Protein AF-A0A9W9C055-F1 (afdb_monomer_lite)

Sequence (234 aa):
MPERLGVRKRPSVGEKEVSPPPAKRRQQSHTTSAQQLTRRLLTPASGKKFGRDASDWKWWHSSVPGKLKQLYEEDNQGGISLKSDPKTVKSDQKRLADFKGKVSTVVSQLDLPVTVYAATGRDEYRKPRVGMWRELLEDHDLDIMETVDLGNSFFVGDAGGREAVAGITVKDHSCVDRDFAANVGLPFHTPEEYFLEQPVQPFVRGFDPTTYVNKVAESSTSASTLSDQQPHGT

pLDDT: mean 73.24, std 19.96, range [28.23, 94.69]

Organism: NCBI:txid749621

InterPro domains:
  IPR006549 HAD-superfamily hydrolase,subf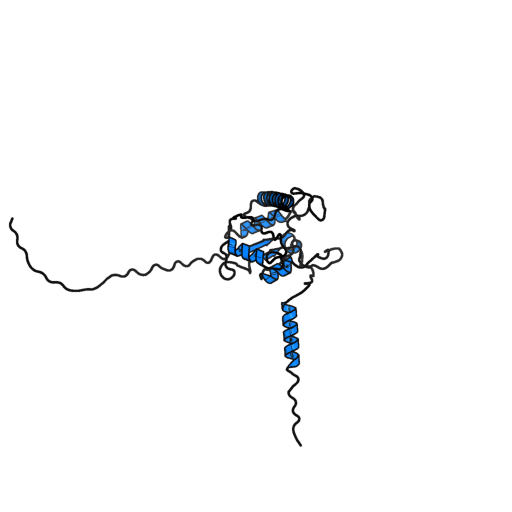amily IIIA [TIGR01662] (53-179)
  IPR006551 Polynucleotide 3'-phosphatase [TIGR01664] (34-195)
  IPR013954 Polynucleotide kinase 3 phosphatase [PF08645] (40-195)
  IPR023214 HAD superfamily [G3DSA:3.40.50.1000] (25-204)
  IPR036412 HAD-like superfamily [SSF56784] (41-203)

Foldseek 3Di:
DDDDDDDDDDDDDDDPPDDDDPDPPPPPLAAAAAEAEDDLQKDFCVPDPDHPFLPRIDGNDPLSLVVVLVVCVVRPPDQADDDDDDDDDDDCVRVVVSVVSNVVVVCVVSVGRDDDDDDPDPDQSDFLHCPVVVVVCVSRVHDPVGHYDLVNYAYEDAQCQADDDPPPDDGHPHNRRVSNCVVSVHHYDYCCCPRVVDDDGDGDHPDDPVVVVVVVVVVVVVVPPPPDDDDDDD

Secondary structure (DSSP, 8-state):
------------------PPPPP-------PBP-EEE-GGGEE-TT-SSS-SSTT--EESSTHHHHHHHHHHHHTTT------------TT-HHHHHHHHHHHHHHHHHHTS--------SSSTTSTTSSHHHHHHHHHTT--TTTTB-TTT-EEE-S-S-BPPBTTTBPPPS--HHHHHHHHHT--EE-HHHHHS-PPPPPB--S--HHHHHHHHHHHHHHHSSS---PPP--

Structure (mmCIF, N/CA/C/O backbone):
data_AF-A0A9W9C055-F1
#
_entry.id   AF-A0A9W9C055-F1
#
loop_
_atom_site.group_PDB
_atom_site.id
_atom_site.type_symbol
_atom_site.label_atom_id
_atom_site.label_alt_id
_atom_site.label_comp_id
_atom_site.label_asym_id
_atom_site.label_entity_id
_atom_site.label_seq_id
_atom_site.pdbx_PDB_ins_code
_atom_site.Cartn_x
_atom_site.Cartn_y
_atom_site.Cartn_z
_atom_site.occupancy
_atom_site.B_iso_or_equiv
_atom_site.auth_seq_id
_atom_site.auth_comp_id
_atom_site.auth_asym_id
_atom_site.auth_atom_id
_atom_site.pdbx_PDB_model_num
ATOM 1 N N . MET A 1 1 ? -19.190 -40.437 84.473 1.00 43.06 1 MET A N 1
ATOM 2 C CA . MET A 1 1 ? -17.913 -41.160 84.678 1.00 43.06 1 MET A CA 1
ATOM 3 C C . MET A 1 1 ? -18.254 -42.576 85.136 1.00 43.06 1 MET A C 1
ATOM 5 O O . MET A 1 1 ? -19.178 -42.664 85.937 1.00 43.06 1 MET A O 1
ATOM 9 N N . PRO A 1 2 ? -17.604 -43.647 84.635 1.00 46.41 2 PRO A N 1
ATOM 10 C CA . PRO A 1 2 ? -16.167 -43.683 84.361 1.00 46.41 2 PRO A CA 1
ATOM 11 C C . PRO A 1 2 ? -15.737 -44.198 82.970 1.00 46.41 2 PRO A C 1
ATOM 13 O O . PRO A 1 2 ? -16.514 -44.741 82.193 1.00 46.41 2 PRO A O 1
ATOM 16 N N . GLU A 1 3 ? -14.454 -43.950 82.710 1.00 37.28 3 GLU A N 1
ATOM 17 C CA . GLU A 1 3 ? -13.615 -44.309 81.565 1.00 37.28 3 GLU A CA 1
ATOM 18 C C . GLU A 1 3 ? -13.364 -45.821 81.400 1.00 37.28 3 GLU A C 1
ATOM 20 O O . GLU A 1 3 ? -13.408 -46.565 82.382 1.00 37.28 3 GLU A O 1
ATOM 25 N N . ARG A 1 4 ? -12.896 -46.234 80.205 1.00 34.41 4 ARG A N 1
ATOM 26 C CA . ARG A 1 4 ? -11.558 -46.854 80.056 1.00 34.41 4 ARG A CA 1
ATOM 27 C C . ARG A 1 4 ? -11.065 -46.935 78.603 1.00 34.41 4 ARG A C 1
ATOM 29 O O . ARG A 1 4 ? -11.804 -47.256 77.681 1.00 34.41 4 ARG A O 1
ATOM 36 N N . LEU A 1 5 ? -9.773 -46.637 78.471 1.00 33.84 5 LEU A N 1
ATOM 37 C CA . LEU A 1 5 ? -8.905 -46.611 77.290 1.00 33.84 5 LEU A CA 1
ATOM 38 C C . LEU A 1 5 ? -8.292 -47.985 76.940 1.00 33.84 5 LEU A C 1
ATOM 40 O O . LEU A 1 5 ? -8.067 -48.806 77.826 1.00 33.84 5 LEU A O 1
ATOM 44 N N . GLY A 1 6 ? -7.861 -48.122 75.675 1.00 33.12 6 GLY A N 1
ATOM 45 C CA . GLY A 1 6 ? -6.830 -49.060 75.180 1.00 33.12 6 GLY A CA 1
ATOM 46 C C . GLY A 1 6 ? -7.362 -50.027 74.110 1.00 33.12 6 GLY A C 1
ATOM 47 O O . GLY A 1 6 ? -8.427 -50.586 74.295 1.00 33.12 6 GLY A O 1
ATOM 48 N N . VAL A 1 7 ? -6.724 -50.312 72.966 1.00 33.44 7 VAL A N 1
ATOM 49 C CA . VAL A 1 7 ? -5.298 -50.328 72.597 1.00 33.44 7 VAL A CA 1
ATOM 50 C C . VAL A 1 7 ? -5.145 -50.186 71.062 1.00 33.44 7 VAL A C 1
ATOM 52 O O . VAL A 1 7 ? -6.025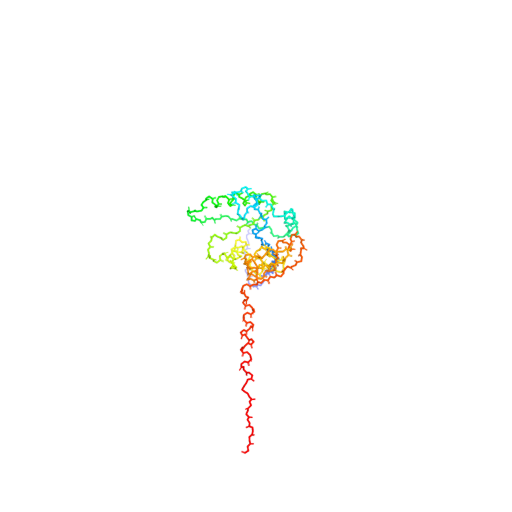 -50.542 70.286 1.00 33.44 7 VAL A O 1
ATOM 55 N N . ARG A 1 8 ? -3.989 -49.651 70.649 1.00 41.41 8 ARG A N 1
ATOM 56 C CA . ARG A 1 8 ? -3.507 -49.360 69.284 1.00 41.41 8 ARG A CA 1
ATOM 57 C C . ARG A 1 8 ? -3.331 -50.594 68.377 1.00 41.41 8 ARG A C 1
ATOM 59 O O . ARG A 1 8 ? -2.845 -51.617 68.846 1.00 41.41 8 ARG A O 1
ATOM 66 N N . LYS A 1 9 ? -3.483 -50.399 67.055 1.00 33.22 9 LYS A N 1
ATOM 67 C CA . LYS A 1 9 ? -2.606 -50.953 65.991 1.00 33.22 9 LYS A CA 1
ATOM 68 C C . LYS A 1 9 ? -2.771 -50.157 64.672 1.00 33.22 9 LYS A C 1
ATOM 70 O O . LYS A 1 9 ? -3.867 -50.077 64.139 1.00 33.22 9 LYS A O 1
ATOM 75 N N . ARG A 1 10 ? -1.680 -49.560 64.165 1.00 36.38 10 ARG A N 1
ATOM 76 C CA . ARG A 1 10 ? -1.435 -49.273 62.723 1.00 36.38 10 ARG A CA 1
ATOM 77 C C . ARG A 1 10 ? -0.721 -50.513 62.148 1.00 36.38 10 ARG A C 1
ATOM 79 O O . ARG A 1 10 ? -0.016 -51.140 62.946 1.00 36.38 10 ARG A O 1
ATOM 86 N N . PRO A 1 11 ? -0.867 -50.916 60.867 1.00 41.72 11 PRO A N 1
ATOM 87 C CA . PRO A 1 11 ? -0.558 -50.158 59.629 1.00 41.72 11 PRO A CA 1
ATOM 88 C C . PRO A 1 11 ? -1.679 -50.344 58.558 1.00 41.72 11 PRO A C 1
ATOM 90 O O . PRO A 1 11 ? -2.698 -50.921 58.894 1.00 41.72 11 PRO A O 1
ATOM 93 N N . SER A 1 12 ? -1.681 -49.865 57.308 1.00 33.94 12 SER A N 1
ATOM 94 C CA . SER A 1 12 ? -0.639 -49.575 56.317 1.00 33.94 12 SER A CA 1
ATOM 95 C C . SER A 1 12 ? -1.113 -48.552 55.266 1.00 33.94 12 SER A C 1
ATOM 97 O O . SER A 1 12 ? -2.281 -48.193 55.190 1.00 33.94 12 SER A O 1
ATOM 99 N N . VAL A 1 13 ? -0.145 -48.096 54.475 1.00 45.16 13 VAL A N 1
ATOM 100 C CA . VAL A 1 13 ? -0.204 -47.172 53.333 1.00 45.16 13 VAL A CA 1
ATOM 101 C C . VAL A 1 13 ? -0.973 -47.750 52.129 1.00 45.16 13 VAL A C 1
ATOM 103 O O . VAL A 1 13 ? -0.890 -48.951 51.889 1.00 45.16 13 VAL A O 1
ATOM 106 N N . GLY A 1 14 ? -1.614 -46.865 51.350 1.00 37.28 14 GLY A N 1
ATOM 107 C CA . GLY A 1 14 ? -2.243 -47.096 50.034 1.00 37.28 14 GLY A CA 1
ATOM 108 C C . GLY A 1 14 ? -3.715 -46.668 50.084 1.00 37.28 14 GLY A C 1
ATOM 109 O O . GLY A 1 14 ? -4.427 -47.134 50.955 1.00 37.28 14 GLY A O 1
ATOM 110 N N . GLU A 1 15 ? -4.258 -45.737 49.302 1.00 35.19 15 GLU A N 1
ATOM 111 C CA . GLU A 1 15 ? -3.930 -45.222 47.974 1.00 35.19 15 GLU A CA 1
ATOM 112 C C . GLU A 1 15 ? -4.298 -43.723 47.936 1.00 35.19 15 GLU A C 1
ATOM 114 O O . GLU A 1 15 ? -5.350 -43.319 48.429 1.00 35.19 15 GLU A O 1
ATOM 119 N N . LYS A 1 16 ? -3.429 -42.865 47.384 1.00 36.69 16 LYS A N 1
ATOM 120 C CA . LYS A 1 16 ? -3.847 -41.520 46.969 1.00 36.69 16 LYS A CA 1
ATOM 121 C C . LYS A 1 16 ? -4.450 -41.664 45.581 1.00 36.69 16 LYS A C 1
ATOM 123 O O . LYS A 1 16 ? -3.719 -41.922 44.630 1.00 36.69 16 LYS A O 1
ATOM 128 N N . GLU A 1 17 ? -5.759 -41.486 45.491 1.00 37.62 17 GLU A N 1
ATOM 129 C CA . GLU A 1 17 ? -6.458 -41.230 44.237 1.00 37.62 17 GLU A CA 1
ATOM 130 C C . GLU A 1 17 ? -5.824 -39.984 43.591 1.00 37.62 17 GLU A C 1
ATOM 132 O O . GLU A 1 17 ? -5.912 -38.872 44.117 1.00 37.62 17 GLU A O 1
ATOM 137 N N . VAL A 1 18 ? -5.075 -40.179 42.504 1.00 41.00 18 VAL A N 1
ATOM 138 C CA . VAL A 1 18 ? -4.522 -39.084 41.703 1.00 41.00 18 VAL A CA 1
ATOM 139 C C . VAL A 1 18 ? -5.554 -38.770 40.634 1.00 41.00 18 VAL A C 1
ATOM 141 O O . VAL A 1 18 ? -5.734 -39.543 39.694 1.00 41.00 18 VAL A O 1
ATOM 144 N N . SER A 1 19 ? -6.243 -37.641 40.791 1.00 43.12 19 SER A N 1
ATOM 145 C CA . SER A 1 19 ? -7.127 -37.093 39.764 1.00 43.12 19 SER A CA 1
ATOM 146 C C . SER A 1 19 ? -6.384 -36.992 38.425 1.00 43.12 19 SER A C 1
ATOM 148 O O . SER A 1 19 ? -5.223 -36.564 38.412 1.00 43.12 19 SER A O 1
ATOM 150 N N . PRO A 1 20 ? -7.013 -37.352 37.291 1.00 47.59 20 PRO A N 1
ATOM 151 C CA . PRO A 1 20 ? -6.371 -37.228 35.993 1.00 47.59 20 PRO A CA 1
ATOM 152 C C . PRO A 1 20 ? -6.005 -35.758 35.721 1.00 47.59 20 PRO A C 1
ATOM 154 O O . PRO A 1 20 ? -6.755 -34.855 36.109 1.00 47.59 20 PRO A O 1
ATOM 157 N N . PRO A 1 21 ? -4.856 -35.496 35.072 1.00 42.50 21 PRO A N 1
ATOM 158 C CA . PRO A 1 21 ? -4.444 -34.140 34.746 1.00 42.50 21 PRO A CA 1
ATOM 159 C C . PRO A 1 21 ? -5.502 -33.476 33.851 1.00 42.50 21 PRO A C 1
ATOM 161 O O . PRO A 1 21 ? -6.099 -34.154 33.007 1.00 42.50 21 PRO A O 1
ATOM 164 N N . PRO A 1 22 ? -5.749 -32.164 34.015 1.00 40.28 22 PRO A N 1
ATOM 165 C CA . PRO A 1 22 ? -6.746 -31.460 33.225 1.00 40.28 22 PRO A CA 1
ATOM 166 C C . PRO A 1 22 ? -6.427 -31.630 31.741 1.00 40.28 22 PRO A C 1
ATOM 168 O O . PRO A 1 22 ? -5.287 -31.429 31.312 1.00 40.28 22 PRO A O 1
ATOM 171 N N . ALA A 1 23 ? -7.438 -32.027 30.965 1.00 43.16 23 ALA A N 1
ATOM 172 C CA . ALA A 1 23 ? -7.328 -32.147 29.521 1.00 43.16 23 ALA A CA 1
ATOM 173 C C . ALA A 1 23 ? -6.730 -30.850 28.965 1.00 43.16 23 ALA A C 1
ATOM 175 O O . ALA A 1 23 ? -7.242 -29.761 29.236 1.00 43.16 23 ALA A O 1
ATOM 176 N N . LYS A 1 24 ? -5.624 -30.964 28.214 1.00 39.59 24 LYS A N 1
ATOM 177 C CA . LYS A 1 24 ? -5.029 -29.834 27.499 1.00 39.59 24 LYS A CA 1
ATOM 178 C C . LYS A 1 24 ? -6.129 -29.217 26.644 1.00 39.59 24 LYS A C 1
ATOM 180 O O . LYS A 1 24 ? -6.559 -29.813 25.657 1.00 39.59 24 LYS A O 1
ATOM 185 N N . ARG A 1 25 ? -6.611 -28.044 27.057 1.00 38.25 25 ARG A N 1
ATOM 186 C CA . ARG A 1 25 ? -7.515 -27.210 26.271 1.00 38.25 25 ARG A CA 1
ATOM 187 C C . ARG A 1 25 ? -6.832 -27.013 24.924 1.00 38.25 25 ARG A C 1
ATOM 189 O O . ARG A 1 25 ? -5.779 -26.384 24.867 1.00 38.25 25 ARG A O 1
ATOM 196 N N . ARG A 1 26 ? -7.390 -27.619 23.871 1.00 37.62 26 ARG A N 1
ATOM 197 C CA . ARG A 1 26 ? -6.958 -27.405 22.490 1.00 37.62 26 ARG A CA 1
ATOM 198 C C . ARG A 1 26 ? -7.059 -25.903 22.265 1.00 37.62 26 ARG A C 1
ATOM 200 O O . ARG A 1 26 ? -8.171 -25.378 22.232 1.00 37.62 26 ARG A O 1
ATOM 207 N N . GLN A 1 27 ? -5.923 -25.208 22.238 1.00 38.81 27 GLN A N 1
ATOM 208 C CA . GLN A 1 27 ? -5.914 -23.822 21.805 1.00 38.81 27 GLN A CA 1
ATOM 209 C C . GLN A 1 27 ? -6.446 -23.851 20.375 1.00 38.81 27 GLN A C 1
ATOM 211 O O . GLN A 1 27 ? -5.919 -24.569 19.526 1.00 38.81 27 GLN A O 1
ATOM 216 N N . GLN A 1 28 ? -7.585 -23.201 20.149 1.00 39.38 28 GLN A N 1
ATOM 217 C CA . GLN A 1 28 ? -7.987 -22.876 18.794 1.00 39.38 28 GLN A CA 1
ATOM 218 C C . GLN A 1 28 ? -6.906 -21.921 18.296 1.00 39.38 28 GLN A C 1
ATOM 220 O O . GLN A 1 28 ? -6.765 -20.825 18.830 1.00 39.38 28 GLN A O 1
ATOM 225 N N . SER A 1 29 ? -6.078 -22.386 17.364 1.00 46.66 29 SER A N 1
ATOM 226 C CA . SER A 1 29 ? -5.200 -21.520 16.592 1.00 46.66 29 SER A CA 1
ATOM 227 C C . SER A 1 29 ? -6.118 -20.617 15.776 1.00 46.66 29 SER A C 1
ATOM 229 O O . SER A 1 29 ? -6.736 -21.066 14.810 1.00 46.66 29 SER A O 1
ATOM 231 N N . HIS A 1 30 ? -6.314 -19.388 16.241 1.00 52.03 30 HIS A N 1
ATOM 232 C CA . HIS A 1 30 ? -6.971 -18.367 15.445 1.00 52.03 30 HIS A CA 1
ATOM 233 C C . HIS A 1 30 ? -5.930 -17.876 14.449 1.00 52.03 30 HIS A C 1
ATOM 235 O O . HIS A 1 30 ? -4.949 -17.245 14.836 1.00 52.03 30 HIS A O 1
ATOM 241 N N . THR A 1 31 ? -6.099 -18.258 13.188 1.00 54.09 31 THR A N 1
ATOM 242 C CA . THR A 1 31 ? -5.293 -17.722 12.100 1.00 54.09 31 THR A CA 1
ATOM 243 C C . THR A 1 31 ? -6.007 -16.482 11.566 1.00 54.09 31 THR A C 1
ATOM 245 O O . THR A 1 31 ? -7.185 -16.545 11.221 1.00 54.09 31 THR A O 1
ATOM 248 N N . THR A 1 32 ? -5.310 -15.354 11.549 1.00 58.22 32 THR A N 1
ATOM 249 C CA . THR A 1 32 ? -5.804 -14.033 11.161 1.00 58.22 32 THR A CA 1
ATOM 250 C C . THR A 1 32 ? -5.344 -13.715 9.741 1.00 58.22 32 THR A C 1
ATOM 252 O O . THR A 1 32 ? -4.177 -13.931 9.398 1.00 58.22 32 THR A O 1
ATOM 255 N N . SER A 1 33 ? -6.247 -13.193 8.908 1.00 59.66 33 SER A N 1
ATOM 256 C CA . SER A 1 33 ? -5.878 -12.638 7.606 1.00 59.66 33 SER A CA 1
ATOM 257 C C . SER A 1 33 ? -5.354 -11.210 7.792 1.00 59.66 33 SER A C 1
ATOM 259 O O . SER A 1 33 ? -5.870 -10.434 8.592 1.00 59.66 33 SER A O 1
ATOM 261 N N . ALA A 1 34 ? -4.278 -10.857 7.097 1.00 60.47 34 ALA A N 1
ATOM 262 C CA . ALA A 1 34 ? -3.704 -9.522 7.140 1.00 60.47 34 ALA A CA 1
ATOM 263 C C . ALA A 1 34 ? -3.920 -8.829 5.796 1.00 60.47 34 ALA A C 1
ATOM 265 O O . ALA A 1 34 ? -3.460 -9.277 4.743 1.00 60.47 34 ALA A O 1
ATOM 266 N N . GLN A 1 35 ? -4.599 -7.690 5.839 1.00 66.06 35 GLN A N 1
ATOM 267 C CA . GLN A 1 35 ? -4.959 -6.927 4.651 1.00 66.06 35 GLN A CA 1
ATOM 268 C C . GLN A 1 35 ? -4.195 -5.610 4.675 1.00 66.06 35 GLN A C 1
ATOM 270 O O . GLN A 1 35 ? -4.405 -4.754 5.534 1.00 66.06 35 GLN A O 1
ATOM 275 N N . GLN A 1 36 ? -3.263 -5.453 3.741 1.00 62.25 36 GLN A N 1
ATOM 276 C CA . GLN A 1 36 ? -2.362 -4.306 3.709 1.00 62.25 36 GLN A CA 1
ATOM 277 C C . GLN A 1 36 ? -2.618 -3.472 2.453 1.00 62.25 36 GLN A C 1
ATOM 279 O O . GLN A 1 36 ? -2.576 -3.961 1.323 1.00 62.25 36 GLN A O 1
ATOM 284 N N . LEU A 1 37 ? -2.878 -2.180 2.652 1.00 62.28 37 LEU A N 1
ATOM 285 C CA . LEU A 1 37 ? -3.300 -1.263 1.595 1.00 62.28 37 LEU A CA 1
ATOM 286 C C . LEU A 1 37 ? -2.391 -0.036 1.550 1.00 62.28 37 LEU A C 1
ATOM 288 O O . LEU A 1 37 ? -1.990 0.499 2.584 1.00 62.28 37 LEU A O 1
ATOM 292 N N . THR A 1 38 ? -2.070 0.445 0.346 1.00 60.81 38 THR A N 1
ATOM 293 C CA . THR A 1 38 ? -1.176 1.602 0.175 1.00 60.81 38 THR A CA 1
ATOM 294 C C . THR A 1 38 ? -1.885 2.880 -0.272 1.00 60.81 38 THR A C 1
ATOM 296 O O . THR A 1 38 ? -3.101 2.969 -0.414 1.00 60.81 38 THR A O 1
ATOM 299 N N . ARG A 1 39 ? -1.083 3.931 -0.478 1.00 55.59 39 ARG A N 1
ATOM 300 C CA . ARG A 1 39 ? -1.471 5.332 -0.699 1.00 55.59 39 ARG A CA 1
ATOM 301 C C . ARG A 1 39 ? -2.572 5.581 -1.739 1.00 55.59 39 ARG A C 1
ATOM 303 O O . ARG A 1 39 ? -3.206 6.630 -1.670 1.00 55.59 39 ARG A O 1
ATOM 310 N N . ARG A 1 40 ? -2.791 4.683 -2.705 1.00 64.75 40 ARG A N 1
ATOM 311 C CA . ARG A 1 40 ? -3.748 4.900 -3.804 1.00 64.75 40 ARG A CA 1
ATOM 312 C C . ARG A 1 40 ? -5.204 4.622 -3.429 1.00 64.75 40 ARG A C 1
ATOM 314 O O . ARG A 1 40 ? -6.071 4.724 -4.283 1.00 64.75 40 ARG A O 1
ATOM 321 N N . LEU A 1 41 ? -5.509 4.405 -2.151 1.00 75.50 41 LEU A N 1
ATOM 322 C CA . LEU A 1 41 ? -6.882 4.574 -1.663 1.00 75.50 41 LEU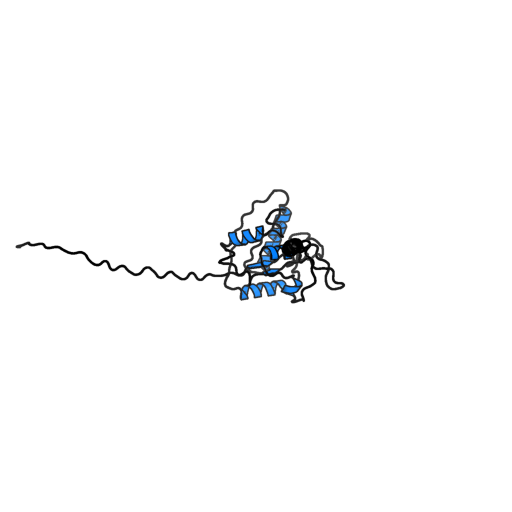 A CA 1
ATOM 323 C C . LEU A 1 41 ? -7.374 6.023 -1.834 1.00 75.50 41 LEU A C 1
ATOM 325 O O . LEU A 1 41 ? -8.570 6.262 -2.006 1.00 75.50 41 LEU A O 1
ATOM 329 N N . LEU A 1 42 ? -6.452 6.994 -1.819 1.00 80.44 42 LEU A N 1
ATOM 330 C CA . LEU A 1 42 ? -6.757 8.421 -1.839 1.00 80.44 42 LEU A CA 1
ATOM 331 C C . LEU A 1 42 ? -6.044 9.119 -3.000 1.00 80.44 42 LEU A C 1
ATOM 333 O O . LEU A 1 42 ? -4.888 8.834 -3.313 1.00 80.44 42 LEU A O 1
ATOM 337 N N . THR A 1 43 ? -6.696 10.117 -3.587 1.00 83.38 43 THR A N 1
ATOM 338 C CA . THR A 1 43 ? -6.072 11.058 -4.533 1.00 83.38 43 THR A CA 1
ATOM 339 C C . THR A 1 43 ? -6.321 12.499 -4.102 1.00 83.38 43 THR A C 1
ATOM 341 O O . THR A 1 43 ? -7.316 12.759 -3.425 1.00 83.38 43 THR A O 1
ATOM 344 N N . PRO A 1 44 ? -5.440 13.457 -4.448 1.00 84.56 44 PRO A N 1
ATOM 345 C CA . PRO A 1 44 ? -5.700 14.867 -4.178 1.00 84.56 44 PRO A CA 1
ATOM 346 C C . PRO A 1 44 ? -6.996 15.325 -4.851 1.00 84.56 44 PRO A C 1
ATOM 348 O O . PRO A 1 44 ? -7.174 15.143 -6.059 1.00 84.56 44 PRO A O 1
ATOM 351 N N . ALA A 1 45 ? -7.897 15.937 -4.083 1.00 85.62 45 ALA A N 1
ATOM 352 C CA . ALA A 1 45 ? -9.146 16.485 -4.611 1.00 85.62 45 ALA A CA 1
ATOM 353 C C . ALA A 1 45 ? -8.873 17.596 -5.639 1.00 85.62 45 ALA A C 1
ATOM 355 O O . ALA A 1 45 ? -9.601 17.738 -6.619 1.00 85.62 45 ALA A O 1
ATOM 356 N N . SER A 1 46 ? -7.764 18.316 -5.464 1.00 85.69 46 SER A N 1
ATOM 357 C CA . SER A 1 46 ? -7.304 19.392 -6.337 1.00 85.69 46 SER A CA 1
ATOM 358 C C . SER A 1 46 ? -6.732 18.936 -7.684 1.00 85.69 46 SER A C 1
ATOM 360 O O . SER A 1 46 ? -6.349 19.788 -8.486 1.00 85.69 46 SER A O 1
ATOM 362 N N . GLY A 1 47 ? -6.610 17.624 -7.927 1.00 83.06 47 GLY A N 1
ATOM 363 C CA . GLY A 1 47 ? -6.055 17.058 -9.164 1.00 83.06 47 GLY A CA 1
ATOM 364 C C . GLY A 1 47 ? -4.537 17.223 -9.324 1.00 83.06 47 GLY A C 1
ATOM 365 O O . GLY A 1 47 ? -3.973 16.829 -10.343 1.00 83.06 47 GLY A O 1
ATOM 366 N N . LYS A 1 48 ? -3.848 17.797 -8.331 1.00 82.75 48 LYS A N 1
ATOM 367 C CA . LYS A 1 48 ? -2.384 17.911 -8.326 1.00 82.75 48 LYS A CA 1
ATOM 368 C C . LYS A 1 48 ? -1.720 16.564 -8.030 1.00 82.75 48 LYS A C 1
ATOM 370 O O . LYS A 1 48 ? -2.312 15.685 -7.417 1.00 82.75 48 LYS A O 1
ATOM 375 N N . LYS A 1 49 ? -0.435 16.439 -8.387 1.00 76.94 49 LYS A N 1
ATOM 376 C CA . LYS A 1 49 ? 0.389 15.258 -8.058 1.00 76.94 49 LYS A CA 1
ATOM 377 C C . LYS A 1 49 ? 0.554 15.046 -6.546 1.00 76.94 49 LYS A C 1
ATOM 379 O O . LYS A 1 49 ? 0.653 13.912 -6.093 1.00 76.94 49 LYS A O 1
ATOM 384 N N . PHE A 1 50 ? 0.590 16.134 -5.780 1.00 76.62 50 PHE A N 1
ATOM 385 C CA . PHE A 1 50 ? 0.704 16.119 -4.324 1.00 76.62 50 PHE A CA 1
ATOM 386 C C . PHE A 1 50 ? -0.408 16.974 -3.715 1.00 76.62 50 PHE A C 1
ATOM 388 O O . PHE A 1 50 ? -0.726 18.037 -4.257 1.00 76.62 50 PHE A O 1
ATOM 395 N N . GLY A 1 51 ? -0.985 16.500 -2.607 1.00 77.12 51 GLY A N 1
ATOM 396 C CA . GLY A 1 51 ? -2.006 17.234 -1.860 1.00 77.12 51 GLY A CA 1
ATOM 397 C C . GLY A 1 51 ? -1.439 18.514 -1.251 1.00 77.12 51 GLY A C 1
ATOM 398 O O . GLY A 1 51 ? -0.274 18.555 -0.850 1.00 77.12 51 GLY A O 1
ATOM 399 N N . ARG A 1 52 ? -2.253 19.568 -1.218 1.00 76.44 52 ARG A N 1
ATOM 400 C CA . ARG A 1 52 ? -1.856 20.887 -0.700 1.00 76.44 52 ARG A CA 1
ATOM 401 C C . ARG A 1 52 ? -1.877 20.954 0.825 1.00 76.44 52 ARG A C 1
ATOM 403 O O . ARG A 1 52 ? -1.018 21.605 1.412 1.00 76.44 52 ARG A O 1
ATOM 410 N N . ASP A 1 53 ? -2.849 20.288 1.435 1.00 80.19 53 ASP A N 1
ATOM 411 C CA . ASP A 1 53 ? -3.127 20.318 2.869 1.00 80.19 53 ASP A CA 1
ATOM 412 C C . ASP A 1 53 ? -3.883 19.046 3.306 1.00 80.19 53 ASP A C 1
ATOM 414 O O . ASP A 1 53 ? -4.110 18.131 2.509 1.00 80.19 53 ASP A O 1
ATOM 418 N N . ALA A 1 54 ? -4.253 18.981 4.588 1.00 81.69 54 ALA A N 1
ATOM 419 C CA . ALA A 1 54 ? -4.933 17.838 5.195 1.00 81.69 54 ALA A CA 1
ATOM 420 C C . ALA A 1 54 ? -6.320 17.534 4.599 1.00 81.69 54 ALA A C 1
ATOM 422 O O . ALA A 1 54 ? -6.785 16.401 4.700 1.00 81.69 54 ALA A O 1
ATOM 423 N N . SER A 1 55 ? -6.976 18.525 3.987 1.00 85.06 55 SER A N 1
ATOM 424 C CA . SER A 1 55 ? -8.314 18.409 3.395 1.00 85.06 55 SER A CA 1
ATOM 425 C C . SER A 1 55 ? -8.288 18.108 1.896 1.00 85.06 55 SER A C 1
ATOM 427 O O . SER A 1 55 ? -9.293 17.678 1.337 1.00 85.06 55 SER A O 1
ATOM 429 N N . ASP A 1 56 ? -7.135 18.276 1.240 1.00 85.75 56 ASP A N 1
ATOM 430 C CA . ASP A 1 56 ? -6.963 18.021 -0.191 1.00 85.75 56 ASP A CA 1
ATOM 431 C C . ASP A 1 56 ? -6.857 16.518 -0.494 1.00 85.75 56 ASP A C 1
ATOM 433 O O . ASP A 1 56 ? -5.800 15.977 -0.848 1.00 85.75 56 ASP A O 1
ATOM 437 N N . TRP A 1 57 ? -7.973 15.815 -0.328 1.00 88.56 57 TRP A N 1
ATOM 438 C CA . TRP A 1 57 ? -8.100 14.409 -0.660 1.00 88.56 57 TRP A CA 1
ATOM 439 C C . TRP A 1 57 ? -9.536 14.029 -1.013 1.00 88.56 57 TRP A C 1
ATOM 441 O O . TRP A 1 57 ? -10.504 14.641 -0.575 1.00 88.56 57 TRP A O 1
ATOM 451 N N . LYS A 1 58 ? -9.652 12.980 -1.816 1.00 89.75 58 LYS A N 1
ATOM 452 C CA . LYS A 1 58 ? -10.879 12.239 -2.085 1.00 89.75 58 LYS A CA 1
ATOM 453 C C . LYS A 1 58 ? -10.536 10.764 -2.246 1.00 89.75 58 LYS A C 1
ATOM 455 O O . LYS A 1 58 ? -9.376 10.428 -2.517 1.00 89.75 58 LYS A O 1
ATOM 460 N N . TRP A 1 59 ? -11.533 9.896 -2.116 1.00 90.44 59 TRP A N 1
ATOM 461 C CA . TRP A 1 59 ? -11.392 8.499 -2.516 1.00 90.44 59 TRP A CA 1
ATOM 462 C C . TRP A 1 59 ? -10.929 8.422 -3.968 1.00 90.44 59 TRP A C 1
ATOM 464 O O . TRP A 1 59 ? -11.422 9.159 -4.825 1.00 90.44 59 TRP A O 1
ATOM 474 N N . TRP A 1 60 ? -9.952 7.559 -4.235 1.00 90.56 60 TRP A N 1
ATOM 475 C CA . TRP A 1 60 ? -9.472 7.328 -5.596 1.00 90.56 60 TRP A CA 1
ATOM 476 C C . TRP A 1 60 ? -10.590 6.808 -6.506 1.00 90.56 60 TRP A C 1
ATOM 478 O O . TRP A 1 60 ? -10.711 7.261 -7.642 1.00 90.56 60 TRP A O 1
ATOM 488 N N . HIS A 1 61 ? -11.446 5.936 -5.974 1.00 92.19 61 HIS A N 1
ATOM 489 C CA . HIS A 1 61 ? -12.636 5.443 -6.650 1.00 92.19 61 HIS A CA 1
ATOM 490 C C . HIS A 1 61 ? -13.793 5.276 -5.655 1.00 92.19 61 HIS A C 1
ATOM 492 O O . HIS A 1 61 ? -13.565 5.021 -4.472 1.00 92.19 61 HIS A O 1
ATOM 498 N N . SER A 1 62 ? -15.038 5.407 -6.122 1.00 92.38 62 SER A N 1
ATOM 499 C CA . SER A 1 62 ? -16.241 5.299 -5.280 1.00 92.38 62 SER A CA 1
ATOM 500 C C . SER A 1 62 ? -16.450 3.902 -4.689 1.00 92.38 62 SER A C 1
ATOM 502 O O . SER A 1 62 ? -17.088 3.781 -3.648 1.00 92.38 62 SER A O 1
ATOM 504 N N . SER A 1 63 ? -15.893 2.861 -5.315 1.00 91.50 63 SER A N 1
ATOM 505 C CA . SER A 1 63 ? -15.974 1.481 -4.813 1.00 91.50 63 SER A CA 1
ATOM 506 C C . SER A 1 63 ? -15.103 1.224 -3.583 1.00 91.50 63 SER A C 1
ATOM 508 O O . SER A 1 63 ? -15.378 0.277 -2.850 1.00 91.50 63 SER A O 1
ATOM 510 N N . VAL A 1 64 ? -14.088 2.059 -3.322 1.00 90.31 64 VAL A N 1
ATOM 511 C CA . VAL A 1 64 ? -13.095 1.802 -2.267 1.00 90.31 64 VAL A CA 1
ATOM 512 C C . VAL A 1 64 ? -13.748 1.650 -0.886 1.00 90.31 64 VAL A C 1
ATOM 514 O O . VAL A 1 64 ? -13.563 0.596 -0.284 1.00 90.31 64 VAL A O 1
ATOM 517 N N . PRO A 1 65 ? -14.555 2.604 -0.374 1.00 89.69 65 PRO A N 1
ATOM 518 C CA . PRO A 1 65 ? -15.133 2.462 0.965 1.00 89.69 65 PRO A CA 1
ATOM 519 C C . PRO A 1 65 ? -16.056 1.249 1.094 1.00 89.69 65 PRO A C 1
ATOM 521 O O . PRO A 1 65 ? -16.026 0.568 2.113 1.00 89.69 65 PRO A O 1
ATOM 524 N N . GLY A 1 66 ? -16.861 0.971 0.062 1.00 88.81 66 GLY A N 1
ATOM 525 C CA . GLY A 1 66 ? -17.789 -0.161 0.063 1.00 88.81 66 GLY A CA 1
ATOM 526 C C . GLY A 1 66 ? -17.061 -1.501 0.115 1.00 88.81 66 GLY A C 1
ATOM 527 O O . GLY A 1 66 ? -17.397 -2.342 0.942 1.00 88.81 66 GLY A O 1
ATOM 528 N N . LYS A 1 67 ? -16.014 -1.670 -0.703 1.00 88.00 67 LYS A N 1
ATOM 529 C CA . LYS A 1 67 ? -15.228 -2.910 -0.743 1.00 88.00 67 LYS A CA 1
ATOM 530 C C . LYS A 1 67 ? -14.468 -3.152 0.565 1.00 88.00 67 LYS A C 1
ATOM 532 O O . LYS A 1 67 ? -14.398 -4.288 1.006 1.00 88.00 67 LYS A O 1
ATOM 537 N N . LEU A 1 68 ? -13.948 -2.101 1.209 1.00 85.75 68 LEU A N 1
ATOM 538 C CA . LEU A 1 68 ? -13.273 -2.226 2.510 1.00 85.75 68 LEU A CA 1
ATOM 539 C C . LEU A 1 68 ? -14.228 -2.632 3.635 1.00 85.75 68 LEU A C 1
ATOM 541 O O . LEU A 1 68 ? -13.863 -3.443 4.478 1.00 85.75 68 LEU A O 1
ATOM 545 N N . LYS A 1 69 ? -15.453 -2.095 3.637 1.00 86.38 69 LYS A N 1
ATOM 546 C CA . LYS A 1 69 ? -16.484 -2.494 4.604 1.00 86.38 69 LYS A CA 1
ATOM 547 C C . LYS A 1 69 ? -16.923 -3.936 4.397 1.00 86.38 69 LYS A C 1
ATOM 549 O O . LYS A 1 69 ? -16.945 -4.694 5.355 1.00 86.38 69 LYS A O 1
ATOM 554 N N . GLN A 1 70 ? -17.186 -4.316 3.147 1.00 85.50 70 GLN A N 1
ATOM 555 C CA . GLN A 1 70 ? -17.513 -5.694 2.789 1.00 85.50 70 GLN A CA 1
ATOM 556 C C . GLN A 1 70 ? -16.418 -6.661 3.258 1.00 85.50 70 GLN A C 1
ATOM 558 O O . GLN A 1 70 ? -16.708 -7.657 3.906 1.00 85.50 70 GLN A O 1
ATOM 563 N N . LEU A 1 71 ? -15.157 -6.333 2.974 1.00 80.62 71 LEU A N 1
ATOM 564 C CA . LEU A 1 71 ? -14.015 -7.151 3.360 1.00 80.62 71 LEU A CA 1
ATOM 565 C C . LEU A 1 71 ? -13.912 -7.330 4.883 1.00 80.62 71 LEU A C 1
ATOM 567 O O . LEU A 1 71 ? -13.633 -8.427 5.352 1.00 80.62 71 LEU A O 1
ATOM 571 N N . TYR A 1 72 ? -14.184 -6.276 5.656 1.00 78.88 72 TYR A N 1
ATOM 572 C CA . TYR A 1 72 ? -14.222 -6.358 7.116 1.00 78.88 72 TYR A CA 1
ATOM 573 C C . TYR A 1 72 ? -15.382 -7.223 7.637 1.00 78.88 72 TYR A C 1
ATOM 575 O O . TYR A 1 72 ? -15.210 -7.985 8.585 1.00 78.88 72 TYR A O 1
ATOM 583 N N . GLU A 1 73 ? -16.563 -7.126 7.020 1.00 77.69 73 GLU A N 1
ATOM 584 C CA . GLU A 1 73 ? -17.724 -7.955 7.373 1.00 77.69 73 GLU A CA 1
ATOM 585 C C . GLU A 1 73 ? -17.487 -9.443 7.067 1.00 77.69 73 GLU A C 1
ATOM 587 O O . GLU A 1 73 ? -17.920 -10.310 7.830 1.00 77.69 73 GLU A O 1
ATOM 592 N N . GLU A 1 74 ? -16.778 -9.739 5.976 1.00 72.19 74 GLU A N 1
ATOM 593 C CA . GLU A 1 74 ? -16.392 -11.095 5.573 1.00 72.19 74 GLU A CA 1
ATOM 594 C C . GLU A 1 74 ? -15.288 -11.685 6.475 1.00 72.19 74 GLU A C 1
ATOM 596 O O . GLU A 1 74 ? -15.294 -12.886 6.744 1.00 72.19 74 GLU A O 1
ATOM 601 N N . ASP A 1 75 ? -14.391 -10.847 7.007 1.00 62.72 75 ASP A N 1
ATOM 602 C CA . ASP A 1 75 ? -13.235 -11.220 7.842 1.00 62.72 75 ASP A CA 1
ATOM 603 C C . ASP A 1 75 ? -13.524 -11.190 9.360 1.00 62.72 75 ASP A C 1
ATOM 605 O O . ASP A 1 75 ? -12.613 -11.037 10.171 1.00 62.72 75 ASP A O 1
ATOM 609 N N . ASN A 1 76 ? -14.788 -11.320 9.786 1.00 44.81 76 ASN A N 1
ATOM 610 C CA . ASN A 1 76 ? -15.242 -11.118 11.176 1.00 44.81 76 ASN A CA 1
ATOM 611 C C . ASN A 1 76 ? -14.757 -12.186 12.205 1.00 44.81 76 ASN A C 1
ATOM 613 O O . ASN A 1 76 ? -15.550 -12.757 12.960 1.00 44.81 76 ASN A O 1
ATOM 617 N N . GLN A 1 77 ? -13.446 -12.459 12.255 1.00 43.94 77 GLN A N 1
ATOM 618 C CA . GLN A 1 77 ? -12.721 -13.195 13.299 1.00 43.94 77 GLN A CA 1
ATOM 619 C C . GLN A 1 77 ? -11.449 -12.483 13.820 1.00 43.94 77 GLN A C 1
ATOM 621 O O . GLN A 1 77 ? -10.824 -13.012 14.737 1.00 43.94 77 GLN A O 1
ATOM 626 N N . GLY A 1 78 ? -11.068 -11.295 13.328 1.00 39.31 78 GLY A N 1
ATOM 627 C CA . GLY A 1 78 ? -9.782 -10.667 13.685 1.00 39.31 78 GLY A CA 1
ATOM 628 C C . GLY A 1 78 ? -9.843 -9.167 13.974 1.00 39.31 78 GLY A C 1
ATOM 629 O O . GLY A 1 78 ? -9.236 -8.370 13.270 1.00 39.31 78 GLY A O 1
ATOM 630 N N . GLY A 1 79 ? -10.570 -8.747 15.012 1.00 33.41 79 GLY A N 1
ATOM 631 C CA . GLY A 1 79 ? -10.557 -7.351 15.461 1.00 33.41 79 GLY A CA 1
ATOM 632 C C . GLY A 1 79 ? -9.241 -7.000 16.157 1.00 33.41 79 GLY A C 1
ATOM 633 O O . GLY A 1 79 ? -8.975 -7.482 17.256 1.00 33.41 79 GLY A O 1
ATOM 634 N N . ILE A 1 80 ? -8.432 -6.142 15.541 1.00 36.06 80 ILE A N 1
ATOM 635 C CA . ILE A 1 80 ? -7.132 -5.726 16.068 1.00 36.06 80 ILE A CA 1
ATOM 636 C C . ILE A 1 80 ? -7.180 -4.262 16.553 1.00 36.06 80 ILE A C 1
ATOM 638 O O . ILE A 1 80 ? -7.697 -3.378 15.870 1.00 36.06 80 ILE A O 1
ATOM 642 N N . SER A 1 81 ? -6.648 -4.010 17.757 1.00 30.77 81 SER A N 1
ATOM 643 C CA . SER A 1 81 ? -6.672 -2.716 18.460 1.00 30.77 81 SER A CA 1
ATOM 644 C C . SER A 1 81 ? -5.316 -2.004 18.429 1.00 30.77 81 SER A C 1
ATOM 646 O O . SER A 1 81 ? -4.267 -2.619 18.585 1.00 30.77 81 SER A O 1
ATOM 648 N N . LEU A 1 82 ? -5.359 -0.675 18.313 1.00 29.59 82 LEU A N 1
ATOM 649 C CA . LEU A 1 82 ? -4.211 0.231 18.227 1.00 29.59 82 LEU A CA 1
ATOM 650 C C . LEU A 1 82 ? -3.593 0.592 19.590 1.00 29.59 82 LEU A C 1
ATOM 652 O O . LEU A 1 82 ? -4.309 0.916 20.542 1.00 29.59 82 LEU A O 1
ATOM 656 N N . LYS A 1 83 ? -2.259 0.709 19.626 1.00 28.23 83 LYS A N 1
ATOM 657 C CA . LYS A 1 83 ? -1.530 1.624 20.522 1.00 28.23 83 LYS A CA 1
ATOM 658 C C . LYS A 1 83 ? -0.741 2.632 19.692 1.00 28.23 83 LYS A C 1
ATOM 660 O O . LYS A 1 83 ? -0.278 2.335 18.599 1.00 28.23 83 LYS A O 1
ATOM 665 N N . SER A 1 84 ? -0.607 3.845 20.212 1.00 30.38 84 SER A N 1
ATOM 666 C CA . SER A 1 84 ? 0.148 4.922 19.577 1.00 30.38 84 SER A CA 1
ATOM 667 C C . SER A 1 84 ? 1.366 5.269 20.421 1.00 30.38 84 SER A C 1
ATOM 669 O O . SER A 1 84 ? 1.189 5.668 21.572 1.00 30.38 84 SER A O 1
ATOM 671 N N . ASP A 1 85 ? 2.566 5.236 19.846 1.00 36.16 85 ASP A N 1
ATOM 672 C CA . ASP A 1 85 ? 3.714 5.926 20.436 1.00 36.16 85 ASP A CA 1
ATOM 673 C C . ASP A 1 85 ? 4.587 6.556 19.338 1.00 36.16 85 ASP A C 1
ATOM 675 O O . ASP A 1 85 ? 5.114 5.843 18.485 1.00 36.16 85 ASP A O 1
ATOM 679 N N . PRO A 1 86 ? 4.728 7.894 19.270 1.00 49.53 86 PRO A N 1
ATOM 680 C CA . PRO A 1 86 ? 5.625 8.509 18.309 1.00 49.53 86 PRO A CA 1
ATOM 681 C C . PRO A 1 86 ? 6.825 9.168 18.993 1.00 49.53 86 PRO A C 1
ATOM 683 O O . PRO A 1 86 ? 6.698 10.177 19.687 1.00 49.53 86 PRO A O 1
ATOM 686 N N . LYS A 1 87 ? 8.028 8.719 18.625 1.00 43.97 87 LYS A N 1
ATOM 687 C CA . LYS A 1 87 ? 9.225 9.571 18.637 1.00 43.97 87 LYS A CA 1
ATOM 688 C C . LYS A 1 87 ? 9.422 10.143 17.234 1.00 43.97 87 LYS A C 1
ATOM 690 O O . LYS A 1 87 ? 9.591 9.395 16.278 1.00 43.97 87 LYS A O 1
ATOM 695 N N . THR A 1 88 ? 9.379 11.468 17.074 1.00 52.09 88 THR A N 1
ATOM 696 C CA . THR A 1 88 ? 9.649 12.116 15.774 1.00 52.09 88 THR A CA 1
ATOM 697 C C . THR A 1 88 ? 10.496 13.381 15.900 1.00 52.09 88 THR A C 1
ATOM 699 O O . THR A 1 88 ? 10.393 14.144 16.860 1.00 52.09 88 THR A O 1
ATOM 702 N N . VAL A 1 89 ? 11.356 13.573 14.895 1.00 50.47 89 VAL A N 1
ATOM 703 C CA . VAL A 1 89 ? 12.355 14.644 14.749 1.00 50.47 89 VAL A CA 1
ATOM 704 C C . VAL A 1 89 ? 11.700 15.978 14.341 1.00 50.47 89 VAL A C 1
ATOM 706 O O . VAL A 1 89 ? 10.675 16.015 13.665 1.00 50.47 89 VAL A O 1
ATOM 709 N N . LYS A 1 90 ? 12.308 17.094 14.766 1.00 51.84 90 LYS A N 1
ATOM 710 C CA . LYS A 1 90 ? 11.721 18.446 14.863 1.00 51.84 90 LYS A CA 1
ATOM 711 C C . LYS A 1 90 ? 11.360 19.176 13.546 1.00 51.84 90 LYS A C 1
ATOM 713 O O . LYS A 1 90 ? 10.718 20.215 13.636 1.00 51.84 90 LYS A O 1
ATOM 718 N N . SER A 1 91 ? 11.724 18.701 12.348 1.00 46.22 91 SER A N 1
ATOM 719 C CA . SER A 1 91 ? 11.639 19.522 11.115 1.00 46.22 91 SER A CA 1
ATOM 720 C C . SER A 1 91 ? 10.377 19.365 10.249 1.00 46.22 91 SER A C 1
ATOM 722 O O . SER A 1 91 ? 10.194 20.159 9.334 1.00 46.22 91 SER A O 1
ATOM 724 N N . ASP A 1 92 ? 9.486 18.405 10.522 1.00 60.06 92 ASP A N 1
ATOM 725 C CA . ASP A 1 92 ? 8.298 18.130 9.680 1.00 60.06 92 ASP A CA 1
ATOM 726 C C . ASP A 1 92 ? 6.965 18.175 10.458 1.00 60.06 92 ASP A C 1
ATOM 728 O O . ASP A 1 92 ? 5.965 17.592 10.039 1.00 60.06 92 ASP A O 1
ATOM 732 N N . GLN A 1 93 ? 6.905 18.899 11.584 1.00 69.69 93 GLN A N 1
ATOM 733 C CA . GLN A 1 93 ? 5.725 18.917 12.466 1.00 69.69 93 GLN A CA 1
ATOM 734 C C . GLN A 1 93 ? 4.418 19.284 11.748 1.00 69.69 93 GLN A C 1
ATOM 736 O O . GLN A 1 93 ? 3.400 18.642 11.996 1.00 69.69 93 GLN A O 1
ATOM 741 N N . LYS A 1 94 ? 4.436 20.253 10.818 1.00 75.25 94 LYS A N 1
ATOM 742 C CA . LYS A 1 94 ? 3.233 20.616 10.050 1.00 75.25 94 LYS A CA 1
ATOM 743 C C . LYS A 1 94 ? 2.787 19.489 9.119 1.00 75.25 94 LYS A C 1
ATOM 745 O O . LYS A 1 94 ? 1.612 19.159 9.097 1.00 75.25 94 LYS A O 1
ATOM 750 N N . ARG A 1 95 ? 3.707 18.876 8.369 1.00 71.56 95 ARG A N 1
ATOM 751 C CA . ARG A 1 95 ? 3.371 17.765 7.461 1.00 71.56 95 ARG A CA 1
ATOM 752 C C . ARG A 1 95 ? 2.889 16.542 8.225 1.00 71.56 95 ARG A C 1
ATOM 754 O O . ARG A 1 95 ? 1.970 15.871 7.774 1.00 71.56 95 ARG A O 1
ATOM 761 N N . LEU A 1 96 ? 3.485 16.281 9.386 1.00 75.38 96 LEU A N 1
ATOM 762 C CA . LEU A 1 96 ? 3.039 15.229 10.288 1.00 75.38 96 LEU A CA 1
ATOM 763 C C . LEU A 1 96 ? 1.640 15.528 10.841 1.00 75.38 96 LEU A C 1
ATOM 765 O O . LEU A 1 96 ? 0.806 14.631 10.874 1.00 75.38 96 LEU A O 1
ATOM 769 N N . ALA A 1 97 ? 1.367 16.772 11.242 1.00 78.69 97 ALA A N 1
ATOM 770 C CA . ALA A 1 97 ? 0.041 17.191 11.690 1.00 78.69 97 ALA A CA 1
ATOM 771 C C . ALA A 1 97 ? -0.999 17.085 10.563 1.00 78.69 97 ALA A C 1
ATOM 773 O O . ALA A 1 97 ? -2.062 16.510 10.780 1.00 78.69 97 ALA A O 1
ATOM 774 N N . ASP A 1 98 ? -0.669 17.550 9.353 1.00 78.62 98 ASP A N 1
ATOM 775 C CA . ASP A 1 98 ? -1.535 17.437 8.175 1.00 78.62 98 ASP A CA 1
ATOM 776 C C . ASP A 1 98 ? -1.809 15.958 7.838 1.00 78.62 98 ASP A C 1
ATOM 778 O O . ASP A 1 98 ? -2.945 15.582 7.552 1.00 78.62 98 ASP A O 1
ATOM 782 N N . PHE A 1 99 ? -0.785 15.097 7.921 1.00 79.94 99 PHE A N 1
ATOM 783 C CA . PHE A 1 99 ? -0.915 13.651 7.733 1.00 79.94 99 PHE A CA 1
ATOM 784 C C . PHE A 1 99 ? -1.828 13.019 8.788 1.00 79.94 99 PHE A C 1
ATOM 786 O O . PHE A 1 99 ? -2.764 12.313 8.426 1.00 79.94 99 PHE A O 1
ATOM 793 N N . LYS A 1 100 ? -1.606 13.309 10.077 1.00 80.31 100 LYS A N 1
ATOM 794 C CA . LYS A 1 100 ? -2.442 12.802 11.177 1.00 80.31 100 LYS A CA 1
ATOM 795 C C . LYS A 1 100 ? -3.894 13.258 11.043 1.00 80.31 100 LYS A C 1
ATOM 797 O O . LYS A 1 100 ? -4.794 12.440 11.196 1.00 80.31 100 LYS A O 1
ATOM 802 N N . GLY A 1 101 ? -4.119 14.532 10.716 1.00 82.38 101 GLY A N 1
ATOM 803 C CA . GLY A 1 101 ? -5.456 15.074 10.475 1.00 82.38 101 GLY A CA 1
ATOM 804 C C . GLY A 1 101 ? -6.152 14.366 9.315 1.00 82.38 101 GLY A C 1
ATOM 805 O O . GLY A 1 101 ? -7.280 13.908 9.462 1.00 82.38 101 GLY A O 1
ATOM 806 N N . LYS A 1 102 ? -5.447 14.186 8.193 1.00 82.38 102 LYS A N 1
ATOM 807 C CA . LYS A 1 102 ? -5.965 13.456 7.032 1.00 82.38 102 LYS A CA 1
ATOM 808 C C . LYS A 1 102 ? -6.315 12.003 7.365 1.00 82.38 102 LYS A C 1
ATOM 810 O O . LYS A 1 102 ? -7.406 11.559 7.023 1.00 82.38 102 LYS A O 1
ATOM 815 N N . VAL A 1 103 ? -5.411 11.273 8.023 1.00 81.81 103 VAL A N 1
ATOM 816 C CA . VAL A 1 103 ? -5.635 9.872 8.424 1.00 81.81 103 VAL A CA 1
ATOM 817 C C . VAL A 1 103 ? -6.835 9.762 9.357 1.00 81.81 103 VAL A C 1
ATOM 819 O O . VAL A 1 103 ? -7.699 8.926 9.117 1.00 81.81 103 VAL A O 1
ATOM 822 N N . SER A 1 104 ? -6.929 10.639 10.360 1.00 83.31 104 SER A N 1
ATOM 823 C CA . SER A 1 104 ? -8.049 10.653 11.305 1.00 83.31 104 SER A CA 1
ATOM 824 C C . SER A 1 104 ? -9.395 10.787 10.585 1.00 83.31 104 SER A C 1
ATOM 826 O O . SER A 1 104 ? -10.292 9.974 10.803 1.00 83.31 104 SER A O 1
ATOM 828 N N . THR A 1 105 ? -9.520 11.734 9.649 1.00 84.50 105 THR A N 1
ATOM 829 C CA . THR A 1 105 ? -10.760 11.927 8.879 1.00 84.50 105 THR A CA 1
ATOM 830 C C . THR A 1 105 ? -11.098 10.720 8.000 1.00 84.50 105 THR A C 1
ATOM 832 O O . THR A 1 105 ? -12.256 10.316 7.935 1.00 84.50 105 THR A O 1
ATOM 835 N N . VAL A 1 106 ? -10.101 10.128 7.334 1.00 82.31 106 VAL A N 1
ATOM 836 C CA . VAL A 1 106 ? -10.292 8.958 6.458 1.00 82.31 106 VAL A CA 1
ATOM 837 C C . VAL A 1 106 ? -10.765 7.744 7.258 1.00 82.31 106 VAL A C 1
ATOM 839 O O . VAL A 1 106 ? -11.750 7.114 6.881 1.00 82.31 106 VAL A O 1
ATOM 842 N N . VAL A 1 107 ? -10.093 7.437 8.372 1.00 82.44 107 VAL A N 1
ATOM 843 C CA . VAL A 1 107 ? -10.447 6.306 9.245 1.00 82.44 107 VAL A CA 1
ATOM 844 C C . VAL A 1 107 ? -11.827 6.521 9.867 1.00 82.44 107 VAL A C 1
ATOM 846 O O . VAL A 1 107 ? -12.642 5.605 9.863 1.00 82.44 107 VAL A O 1
ATOM 849 N N . SER A 1 108 ? -12.137 7.752 10.288 1.00 85.06 108 SER A N 1
ATOM 850 C CA . SER A 1 108 ? -13.463 8.102 10.819 1.00 85.06 108 SER A CA 1
ATOM 851 C C . SER A 1 108 ? -14.579 7.921 9.786 1.00 85.06 108 SER A C 1
ATOM 853 O O . SER A 1 108 ? -15.691 7.556 10.145 1.00 85.06 108 SER A O 1
ATOM 855 N N . GLN A 1 109 ? -14.309 8.161 8.496 1.00 85.81 109 GLN A N 1
ATOM 856 C CA . GLN A 1 109 ? -15.293 7.932 7.434 1.00 85.81 109 GLN A CA 1
ATOM 857 C C . GLN A 1 109 ? -15.509 6.439 7.141 1.00 85.81 109 GLN A C 1
ATOM 859 O O . GLN A 1 109 ? -16.613 6.039 6.759 1.00 85.81 109 GLN A O 1
ATOM 864 N N . LEU A 1 110 ? -14.456 5.626 7.262 1.00 82.75 110 LEU A N 1
ATOM 865 C CA . LEU A 1 110 ? -14.560 4.180 7.077 1.00 82.75 110 LEU A CA 1
ATOM 866 C C . LEU A 1 110 ? -15.328 3.526 8.223 1.00 82.75 110 LEU A C 1
ATOM 868 O O . LEU A 1 110 ? -16.098 2.616 7.943 1.00 82.75 110 LEU A O 1
ATOM 872 N N . ASP A 1 111 ? -15.174 4.026 9.451 1.00 83.94 111 ASP A N 1
ATOM 873 C CA . ASP A 1 111 ? -15.768 3.432 10.656 1.00 83.94 111 ASP A CA 1
ATOM 874 C C . ASP A 1 111 ? -15.359 1.954 10.822 1.00 83.94 111 ASP A C 1
ATOM 876 O O . ASP A 1 111 ? -16.170 1.073 11.086 1.00 83.94 111 ASP A O 1
ATOM 880 N N . LEU A 1 112 ? -14.070 1.685 10.581 1.00 79.69 112 LEU A N 1
ATOM 881 C CA . LEU A 1 112 ? -13.440 0.368 10.667 1.00 79.69 112 LEU A CA 1
ATOM 882 C C . LEU A 1 112 ? -12.217 0.441 11.595 1.00 79.69 112 LEU A C 1
ATOM 884 O O . LEU A 1 112 ? -11.555 1.487 11.642 1.00 79.69 112 LEU A O 1
ATOM 888 N N . PRO A 1 113 ? -11.851 -0.650 12.291 1.00 80.12 113 PRO A N 1
ATOM 889 C CA . PRO A 1 113 ? -10.575 -0.725 12.991 1.00 80.12 113 PRO A CA 1
ATOM 890 C C . PRO A 1 113 ? -9.432 -0.779 11.964 1.00 80.12 113 PRO A C 1
ATOM 892 O O . PRO A 1 113 ? -9.218 -1.792 11.307 1.00 80.12 113 PRO A O 1
ATOM 895 N N . VAL A 1 114 ? -8.711 0.334 11.795 1.00 80.62 114 VAL A N 1
ATOM 896 C CA . VAL A 1 114 ? -7.616 0.461 10.817 1.00 80.62 114 VAL A CA 1
ATOM 897 C C . VAL A 1 114 ? -6.317 0.832 11.520 1.00 80.62 114 VAL A C 1
ATOM 899 O O . VAL A 1 114 ? -6.231 1.897 12.130 1.00 80.62 114 VAL A O 1
ATOM 902 N N . THR A 1 115 ? -5.276 0.018 11.341 1.00 81.19 115 THR A N 1
ATOM 903 C CA . THR A 1 115 ? -3.904 0.350 11.752 1.00 81.19 115 THR A CA 1
ATOM 904 C C . THR A 1 115 ? -3.132 0.995 10.600 1.00 81.19 115 THR A C 1
ATOM 906 O O . THR A 1 115 ? -3.192 0.535 9.461 1.00 81.19 115 THR A O 1
ATOM 909 N N . VAL A 1 116 ? -2.396 2.079 10.876 1.00 83.19 116 VAL A N 1
ATOM 910 C CA . VAL A 1 116 ? -1.647 2.829 9.853 1.00 83.19 116 VAL A CA 1
ATOM 911 C C . VAL A 1 116 ? -0.160 2.889 10.194 1.00 83.19 116 VAL A C 1
ATOM 913 O O . VAL A 1 116 ? 0.236 3.582 11.128 1.00 83.19 116 VAL A O 1
ATOM 916 N N . TYR A 1 117 ? 0.666 2.261 9.352 1.00 83.31 117 TYR A N 1
ATOM 917 C CA . TYR A 1 117 ? 2.128 2.362 9.394 1.00 83.31 117 TYR A CA 1
ATOM 918 C C . TYR A 1 117 ? 2.647 3.327 8.321 1.00 83.31 117 TYR A C 1
ATOM 920 O O . TYR A 1 117 ? 2.225 3.291 7.162 1.00 83.31 117 TYR A O 1
ATOM 928 N N . ALA A 1 118 ? 3.583 4.203 8.696 1.00 83.06 118 ALA A N 1
ATOM 929 C CA . ALA A 1 118 ? 4.154 5.202 7.795 1.00 83.06 118 ALA A CA 1
ATOM 930 C C . ALA A 1 118 ? 5.670 5.350 7.986 1.00 83.06 118 ALA A C 1
ATOM 932 O O . ALA A 1 118 ? 6.138 6.028 8.900 1.00 83.06 118 ALA A O 1
ATOM 933 N N . ALA A 1 119 ? 6.449 4.773 7.068 1.00 84.75 119 ALA A N 1
ATOM 934 C CA . ALA A 1 119 ? 7.898 4.949 7.036 1.00 84.75 119 ALA A CA 1
ATOM 935 C C . ALA A 1 119 ? 8.278 6.387 6.639 1.00 84.75 119 ALA A C 1
ATOM 937 O O . ALA A 1 119 ? 8.062 6.817 5.500 1.00 84.75 119 ALA A O 1
ATOM 938 N N . THR A 1 120 ? 8.876 7.129 7.573 1.00 79.31 120 THR A N 1
ATOM 939 C CA . THR A 1 120 ? 9.332 8.516 7.360 1.00 79.31 120 THR A CA 1
ATOM 940 C C . THR A 1 120 ? 10.798 8.602 6.921 1.00 79.31 120 THR A C 1
ATOM 942 O O . THR A 1 120 ? 11.204 9.594 6.313 1.00 79.31 120 THR A O 1
ATOM 945 N N . GLY A 1 121 ? 11.583 7.548 7.167 1.00 79.50 121 GLY A N 1
ATOM 946 C CA . GLY A 1 121 ? 13.003 7.456 6.844 1.00 79.50 121 GLY A CA 1
ATOM 947 C C . GLY A 1 121 ? 13.328 6.723 5.537 1.00 79.50 121 GLY A C 1
ATOM 948 O O . GLY A 1 121 ? 12.468 6.372 4.721 1.00 79.50 121 GLY A O 1
ATOM 949 N N . ARG A 1 122 ? 14.631 6.513 5.312 1.00 83.38 122 ARG A N 1
ATOM 950 C CA . ARG A 1 122 ? 15.187 5.593 4.301 1.00 83.38 122 ARG A CA 1
ATOM 951 C C . ARG A 1 122 ? 15.880 4.432 5.013 1.00 83.38 122 ARG A C 1
ATOM 953 O O . ARG A 1 122 ? 17.076 4.224 4.864 1.00 83.38 122 ARG A O 1
ATOM 960 N N . ASP A 1 123 ? 15.103 3.709 5.792 1.00 86.50 123 ASP A N 1
ATOM 961 C CA . ASP A 1 123 ? 15.520 2.649 6.707 1.00 86.50 123 ASP A CA 1
ATOM 962 C C . ASP A 1 123 ? 14.769 1.350 6.378 1.00 86.50 123 ASP A C 1
ATOM 964 O O . ASP A 1 123 ? 14.139 1.237 5.318 1.00 86.50 123 ASP A O 1
ATOM 968 N N . GLU A 1 124 ? 14.851 0.356 7.258 1.00 91.25 124 GLU A N 1
ATOM 969 C CA . GLU A 1 124 ? 14.208 -0.951 7.103 1.00 91.25 124 GLU A CA 1
ATOM 970 C C . GLU A 1 124 ? 12.677 -0.909 7.006 1.00 91.25 124 GLU A C 1
ATOM 972 O O . GLU A 1 124 ? 12.085 -1.814 6.419 1.00 91.25 124 GLU A O 1
ATOM 977 N N . TYR A 1 125 ? 12.041 0.167 7.473 1.00 87.44 125 TYR A N 1
ATOM 978 C CA . TYR A 1 125 ? 10.594 0.362 7.376 1.00 87.44 125 TYR A CA 1
ATOM 979 C C . TYR A 1 125 ? 10.171 0.802 5.973 1.00 87.44 125 TYR A C 1
ATOM 981 O O . TYR A 1 125 ? 9.047 0.559 5.536 1.00 87.44 125 TYR A O 1
ATOM 989 N N . ARG A 1 126 ? 11.063 1.443 5.208 1.00 88.19 126 ARG A N 1
ATOM 990 C CA . ARG A 1 126 ? 10.735 1.874 3.848 1.00 88.19 126 ARG A CA 1
ATOM 991 C C . ARG A 1 126 ? 10.755 0.690 2.879 1.00 88.19 126 ARG A C 1
ATOM 993 O O . ARG A 1 126 ? 11.805 0.096 2.626 1.00 88.19 126 ARG A O 1
ATOM 1000 N N . LYS A 1 127 ? 9.604 0.445 2.247 1.00 90.94 127 LYS A N 1
ATOM 1001 C CA . LYS A 1 127 ? 9.432 -0.521 1.149 1.00 90.94 127 LYS A CA 1
ATOM 1002 C C . LYS A 1 127 ? 10.563 -0.405 0.105 1.00 90.94 127 LYS A C 1
ATOM 1004 O O . LYS A 1 127 ? 11.000 0.716 -0.187 1.00 90.94 127 LYS A O 1
ATOM 1009 N N . PRO A 1 128 ? 11.052 -1.531 -0.447 1.00 93.50 128 PRO A N 1
ATOM 1010 C CA . PRO A 1 128 ? 10.442 -2.865 -0.415 1.00 93.50 128 PRO A CA 1
ATOM 1011 C C . PRO A 1 128 ? 10.850 -3.719 0.798 1.00 93.50 128 PRO A C 1
ATOM 1013 O O . PRO A 1 128 ? 10.550 -4.907 0.845 1.00 93.50 128 PRO A O 1
ATOM 1016 N N . ARG A 1 129 ? 11.554 -3.140 1.778 1.00 93.19 129 ARG A N 1
ATOM 1017 C CA . ARG A 1 129 ? 11.928 -3.839 3.012 1.00 93.19 129 ARG A CA 1
ATOM 1018 C C . ARG A 1 129 ? 10.705 -4.081 3.896 1.00 93.19 129 ARG A C 1
ATOM 1020 O O . ARG A 1 129 ? 9.741 -3.319 3.852 1.00 93.19 129 ARG A O 1
ATOM 1027 N N . VAL A 1 130 ? 10.774 -5.146 4.689 1.00 93.44 130 VAL A N 1
ATOM 1028 C CA . VAL A 1 130 ? 9.640 -5.691 5.450 1.00 93.44 130 VAL A CA 1
ATOM 1029 C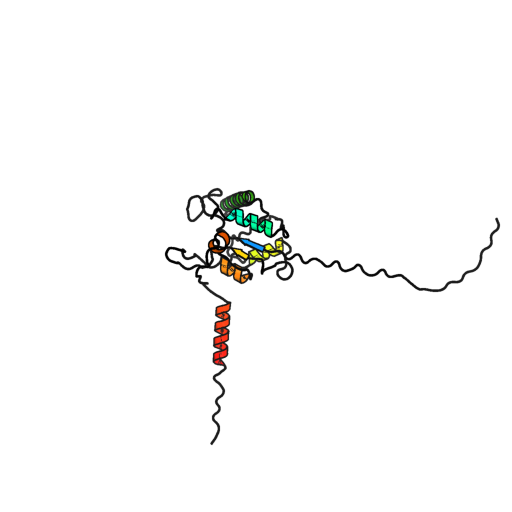 C . VAL A 1 130 ? 9.527 -5.138 6.875 1.00 93.44 130 VAL A C 1
ATOM 1031 O O . VAL A 1 130 ? 8.765 -5.677 7.665 1.00 93.44 130 VAL A O 1
ATOM 1034 N N . GLY A 1 131 ? 10.252 -4.068 7.228 1.00 91.38 131 GLY A N 1
ATOM 1035 C CA . GLY A 1 131 ? 10.250 -3.527 8.595 1.00 91.38 131 GLY A CA 1
ATOM 1036 C C . GLY A 1 131 ? 8.847 -3.166 9.088 1.00 91.38 131 GLY A C 1
ATOM 1037 O O . GLY A 1 131 ? 8.445 -3.625 10.144 1.00 91.38 131 GLY A O 1
ATOM 1038 N N . MET A 1 132 ? 8.042 -2.460 8.280 1.00 88.62 132 MET A N 1
ATOM 1039 C CA . MET A 1 132 ? 6.649 -2.145 8.659 1.00 88.62 132 MET A CA 1
ATOM 1040 C C . MET A 1 132 ? 5.756 -3.384 8.803 1.00 88.62 132 MET A C 1
ATOM 1042 O O . MET A 1 132 ? 4.775 -3.339 9.531 1.00 88.62 132 MET A O 1
ATOM 1046 N N . TRP A 1 133 ? 6.056 -4.472 8.087 1.00 88.94 133 TRP A N 1
ATOM 1047 C CA . TRP A 1 133 ? 5.321 -5.726 8.249 1.00 88.94 133 TRP A CA 1
ATOM 1048 C C . TRP A 1 133 ? 5.666 -6.390 9.582 1.00 88.94 133 TRP A C 1
ATOM 1050 O O . TRP A 1 133 ? 4.770 -6.851 10.270 1.00 88.94 133 TRP A O 1
ATOM 1060 N N . ARG A 1 134 ? 6.946 -6.387 9.973 1.00 90.06 134 ARG A N 1
ATOM 1061 C CA . ARG A 1 134 ? 7.381 -6.922 11.272 1.00 90.06 134 ARG A CA 1
ATOM 1062 C C . ARG A 1 134 ? 6.763 -6.158 12.439 1.00 90.06 134 ARG A C 1
ATOM 1064 O O . ARG A 1 134 ? 6.225 -6.796 13.327 1.00 90.06 134 ARG A O 1
ATOM 1071 N N . GLU A 1 135 ? 6.741 -4.827 12.371 1.00 88.56 135 GLU A N 1
ATOM 1072 C CA . GLU A 1 135 ? 6.067 -3.993 13.380 1.00 88.56 135 GLU A CA 1
ATOM 1073 C C . GLU A 1 135 ? 4.577 -4.332 13.500 1.00 88.56 135 GLU A C 1
ATOM 1075 O O . GLU A 1 135 ? 4.075 -4.459 14.607 1.00 88.56 135 GLU A O 1
ATOM 1080 N N . LEU A 1 136 ? 3.878 -4.556 12.376 1.00 85.69 136 LEU A N 1
ATOM 1081 C CA . LEU A 1 136 ? 2.476 -4.994 12.407 1.00 85.69 136 LEU A CA 1
ATOM 1082 C C . LEU A 1 136 ? 2.301 -6.301 13.176 1.00 85.69 136 LEU A C 1
ATOM 1084 O O . LEU A 1 136 ? 1.341 -6.450 13.926 1.00 85.69 136 LEU A O 1
ATOM 1088 N N . LEU A 1 137 ? 3.196 -7.259 12.956 1.00 84.94 137 LEU A N 1
ATOM 1089 C CA . LEU A 1 137 ? 3.126 -8.545 13.633 1.00 84.94 137 LEU A CA 1
ATOM 1090 C C . LEU A 1 137 ? 3.410 -8.403 15.127 1.00 84.94 137 LEU A C 1
ATOM 1092 O O . LEU A 1 137 ? 2.658 -8.930 15.940 1.00 84.94 137 LEU A O 1
ATOM 1096 N N . GLU A 1 138 ? 4.452 -7.652 15.480 1.00 86.50 138 GLU A N 1
ATOM 1097 C CA . GLU A 1 138 ? 4.851 -7.407 16.867 1.00 86.50 138 GLU A CA 1
ATOM 1098 C C . GLU A 1 138 ? 3.774 -6.641 17.651 1.00 86.50 138 GLU A C 1
ATOM 1100 O O . GLU A 1 138 ? 3.413 -7.053 18.750 1.00 86.50 138 GLU A O 1
ATOM 1105 N N . ASP A 1 139 ? 3.188 -5.588 17.074 1.00 82.00 139 ASP A N 1
ATOM 1106 C CA . ASP A 1 139 ? 2.132 -4.783 17.710 1.00 82.00 139 ASP A CA 1
ATOM 1107 C C . ASP A 1 139 ? 0.846 -5.576 17.996 1.00 82.00 139 ASP A C 1
ATOM 1109 O O . ASP A 1 139 ? -0.008 -5.142 18.781 1.00 82.00 139 ASP A O 1
ATOM 1113 N N . HIS A 1 140 ? 0.672 -6.714 17.325 1.00 77.00 140 HIS A N 1
ATOM 1114 C CA . HIS A 1 140 ? -0.537 -7.530 17.376 1.00 77.00 140 HIS A CA 1
ATOM 1115 C C . HIS A 1 140 ? -0.286 -8.950 17.888 1.00 77.00 140 HIS A C 1
ATOM 1117 O O . HIS A 1 140 ? -1.189 -9.784 17.807 1.00 77.00 140 HIS A O 1
ATOM 1123 N N . ASP A 1 141 ? 0.908 -9.208 18.439 1.00 80.44 141 ASP A N 1
ATOM 1124 C CA . ASP A 1 141 ? 1.338 -10.512 18.953 1.00 80.44 141 ASP A CA 1
ATOM 1125 C C . ASP A 1 141 ? 1.105 -11.650 17.933 1.00 80.44 141 ASP A C 1
ATOM 1127 O O . ASP A 1 141 ? 0.675 -12.755 18.277 1.00 80.44 141 ASP A O 1
ATOM 1131 N N . LEU A 1 142 ? 1.350 -11.364 16.649 1.00 78.31 142 LEU A N 1
ATOM 1132 C CA . LEU A 1 142 ? 1.173 -12.301 15.545 1.00 78.31 142 LEU A CA 1
ATOM 1133 C C . LEU A 1 142 ? 2.501 -12.974 15.178 1.00 78.31 142 LEU A C 1
ATOM 1135 O O . LEU A 1 142 ? 3.519 -12.316 14.978 1.00 78.31 142 LEU A O 1
ATOM 1139 N N . ASP A 1 143 ? 2.469 -14.291 15.003 1.00 74.75 143 ASP A N 1
ATOM 1140 C CA . ASP A 1 143 ? 3.567 -15.081 14.460 1.00 74.75 143 ASP A CA 1
ATOM 1141 C C . ASP A 1 143 ? 3.233 -15.517 13.024 1.00 74.75 143 ASP A C 1
ATOM 1143 O O . ASP A 1 143 ? 2.153 -16.043 12.746 1.00 74.75 143 ASP A O 1
ATOM 1147 N N . ILE A 1 144 ? 4.169 -15.317 12.091 1.00 68.81 144 ILE A N 1
ATOM 1148 C CA . ILE A 1 144 ? 3.978 -15.649 10.667 1.00 68.81 144 ILE A CA 1
ATOM 1149 C C . ILE A 1 144 ? 3.664 -17.137 10.464 1.00 68.81 144 ILE A C 1
ATOM 1151 O O . ILE A 1 144 ? 2.916 -17.484 9.554 1.00 68.81 144 ILE A O 1
ATOM 1155 N N . MET A 1 145 ? 4.257 -18.020 11.268 1.00 62.53 145 MET A N 1
ATOM 1156 C CA . MET A 1 145 ? 4.122 -19.468 11.123 1.00 62.53 145 MET A CA 1
ATOM 1157 C C . MET A 1 145 ? 2.889 -20.029 11.833 1.00 62.53 145 MET A C 1
ATOM 1159 O O . MET A 1 145 ? 2.423 -21.102 11.451 1.00 62.53 145 MET A O 1
ATOM 1163 N N . GLU A 1 146 ? 2.364 -19.337 12.847 1.00 62.81 146 GLU A N 1
ATOM 1164 C CA . GLU A 1 146 ? 1.282 -19.866 13.689 1.00 62.81 146 GLU A CA 1
ATOM 1165 C C . GLU A 1 146 ? -0.037 -19.093 13.574 1.00 62.81 146 GLU A C 1
ATOM 1167 O O . GLU A 1 146 ? -1.106 -19.700 13.696 1.00 62.81 146 GLU A O 1
ATOM 1172 N N . THR A 1 147 ? 0.002 -17.780 13.329 1.00 68.69 147 THR A N 1
ATOM 1173 C CA . THR A 1 147 ? -1.181 -16.917 13.466 1.00 68.69 147 THR A CA 1
ATOM 1174 C C . THR A 1 147 ? -1.549 -16.124 12.220 1.00 68.69 147 THR A C 1
ATOM 1176 O O . THR A 1 147 ? -2.660 -15.608 12.191 1.00 68.69 147 THR A O 1
ATOM 1179 N N . VAL A 1 148 ? -0.706 -16.029 11.184 1.00 76.31 148 VAL A N 1
ATOM 1180 C CA . VAL A 1 148 ? -1.051 -15.283 9.956 1.00 76.31 148 VAL A CA 1
ATOM 1181 C C . VAL A 1 148 ? -1.312 -16.213 8.781 1.00 76.31 148 VAL A C 1
ATOM 1183 O O . VAL A 1 148 ? -0.444 -16.973 8.359 1.00 76.31 148 VAL A O 1
ATOM 1186 N N . ASP A 1 149 ? -2.500 -16.096 8.191 1.00 79.62 149 ASP A N 1
ATOM 1187 C CA . ASP A 1 149 ? -2.841 -16.822 6.972 1.00 79.62 149 ASP A CA 1
ATOM 1188 C C . ASP A 1 149 ? -2.366 -16.023 5.761 1.00 79.62 149 ASP A C 1
ATOM 1190 O O . ASP A 1 149 ? -3.103 -15.199 5.216 1.00 79.62 149 ASP A O 1
ATOM 1194 N N . LEU A 1 150 ? -1.126 -16.245 5.324 1.00 80.62 150 LEU A N 1
ATOM 1195 C CA . LEU A 1 150 ? -0.594 -15.565 4.139 1.00 80.62 150 LEU A CA 1
ATOM 1196 C C . LEU A 1 150 ? -1.374 -15.893 2.854 1.00 80.62 150 LEU A C 1
ATOM 1198 O O . LEU A 1 150 ? -1.353 -15.087 1.926 1.00 80.62 150 LEU A O 1
ATOM 1202 N N . GLY A 1 151 ? -2.063 -17.039 2.793 1.00 77.19 151 GLY A N 1
ATOM 1203 C CA . GLY A 1 151 ? -2.861 -17.444 1.634 1.00 77.19 151 GLY A CA 1
ATOM 1204 C C . GLY A 1 151 ? -4.155 -16.643 1.498 1.00 77.19 151 GLY A C 1
ATOM 1205 O O . GLY A 1 151 ? -4.562 -16.332 0.381 1.00 77.19 151 GLY A O 1
ATOM 1206 N N . ASN A 1 152 ? -4.757 -16.271 2.630 1.00 78.81 152 ASN A N 1
ATOM 1207 C CA . ASN A 1 152 ? -5.931 -15.393 2.691 1.00 78.81 152 ASN A CA 1
ATOM 1208 C C . ASN A 1 152 ? -5.574 -13.911 2.914 1.00 78.81 152 ASN A C 1
ATOM 1210 O O . ASN A 1 152 ? -6.447 -13.046 2.897 1.00 78.81 152 ASN A O 1
ATOM 1214 N N . SER A 1 153 ? -4.292 -13.603 3.101 1.00 86.06 153 SER A N 1
ATOM 1215 C CA . SER A 1 153 ? -3.770 -12.238 3.171 1.00 86.06 153 SER A CA 1
ATOM 1216 C C . SER A 1 153 ? -3.419 -11.719 1.781 1.00 86.06 153 SER A C 1
ATOM 1218 O O . SER A 1 153 ? -3.142 -12.488 0.865 1.00 86.06 153 SER A O 1
ATOM 1220 N N . PHE A 1 154 ? -3.381 -10.400 1.607 1.00 89.44 154 PHE A N 1
ATOM 1221 C CA . PHE A 1 154 ? -2.943 -9.793 0.348 1.00 89.44 154 PHE A CA 1
ATOM 1222 C C . PHE A 1 154 ? -2.476 -8.347 0.541 1.00 89.44 154 PHE A C 1
ATOM 1224 O O . PHE A 1 154 ? -2.760 -7.686 1.545 1.00 89.44 154 PHE A O 1
ATOM 1231 N N . PHE A 1 155 ? -1.751 -7.844 -0.457 1.00 91.69 155 PHE A N 1
ATOM 1232 C CA . PHE A 1 155 ? -1.256 -6.475 -0.512 1.00 91.69 155 PHE A CA 1
ATOM 1233 C C . PHE A 1 155 ? -1.785 -5.750 -1.752 1.00 91.69 155 PHE A C 1
ATOM 1235 O O . PHE A 1 155 ? -1.552 -6.194 -2.877 1.00 91.69 155 PHE A O 1
ATOM 1242 N N . VAL A 1 156 ? -2.439 -4.598 -1.567 1.00 92.12 156 VAL A N 1
ATOM 1243 C CA . VAL A 1 156 ? -2.889 -3.749 -2.685 1.00 92.12 156 VAL A CA 1
ATOM 1244 C C . VAL A 1 156 ? -2.064 -2.474 -2.751 1.00 92.12 156 VAL A C 1
ATOM 1246 O O . VAL A 1 156 ? -2.069 -1.674 -1.809 1.00 92.12 156 VAL A O 1
ATOM 1249 N N . GLY A 1 157 ? -1.398 -2.233 -3.882 1.00 91.88 157 GLY A N 1
ATOM 1250 C CA . GLY A 1 157 ? -0.599 -1.023 -4.053 1.00 91.88 157 GLY A CA 1
ATOM 1251 C C . GLY A 1 157 ? -0.398 -0.553 -5.486 1.00 91.88 157 GLY A C 1
ATOM 1252 O O . GLY A 1 157 ? -0.502 -1.311 -6.444 1.00 91.88 157 GLY A O 1
ATOM 1253 N N . ASP A 1 158 ? -0.131 0.742 -5.651 1.00 90.88 158 ASP A N 1
ATOM 1254 C CA . ASP A 1 158 ? -0.029 1.370 -6.969 1.00 90.88 158 ASP A CA 1
ATOM 1255 C C . ASP A 1 158 ? 1.375 1.386 -7.554 1.00 90.88 158 ASP A C 1
ATOM 1257 O O . ASP A 1 158 ? 1.543 1.674 -8.735 1.00 90.88 158 ASP A O 1
ATOM 1261 N N . ALA A 1 159 ? 2.393 1.103 -6.747 1.00 92.62 159 ALA A N 1
ATOM 1262 C CA . ALA A 1 159 ? 3.753 0.934 -7.231 1.00 92.62 159 ALA A CA 1
ATOM 1263 C C . ALA A 1 159 ? 3.978 -0.506 -7.720 1.00 92.62 159 ALA A C 1
ATOM 1265 O O . ALA A 1 159 ? 4.845 -1.216 -7.207 1.00 92.62 159 ALA A O 1
ATOM 1266 N N . GLY A 1 160 ? 3.155 -0.941 -8.676 1.00 93.44 160 GLY A N 1
ATOM 1267 C CA . GLY A 1 160 ? 3.142 -2.305 -9.200 1.00 93.44 160 GLY A CA 1
ATOM 1268 C C . GLY A 1 160 ? 4.135 -2.549 -10.337 1.00 93.44 160 GLY A C 1
ATOM 1269 O O . GLY A 1 160 ? 4.179 -3.660 -10.857 1.00 93.44 160 GLY A O 1
ATOM 1270 N N . GLY A 1 161 ? 4.903 -1.536 -10.750 1.00 94.31 161 GLY A N 1
ATOM 1271 C CA . GLY A 1 161 ? 5.854 -1.637 -11.860 1.00 94.31 161 GLY A CA 1
ATOM 1272 C C . GLY A 1 161 ? 5.199 -1.825 -13.227 1.00 94.31 161 GLY A C 1
ATOM 1273 O O . GLY A 1 161 ? 5.847 -2.360 -14.125 1.00 94.31 161 GLY A O 1
ATOM 1274 N N . ARG A 1 162 ? 3.928 -1.427 -13.388 1.00 94.69 162 ARG A N 1
ATOM 1275 C CA . ARG A 1 162 ? 3.204 -1.564 -14.658 1.00 94.69 162 ARG A CA 1
ATOM 1276 C C . ARG A 1 162 ? 3.884 -0.788 -15.773 1.00 94.69 162 ARG A C 1
ATOM 1278 O O . ARG A 1 162 ? 4.388 0.322 -15.564 1.00 94.69 162 ARG A O 1
ATOM 1285 N N . GLU A 1 163 ? 3.870 -1.371 -16.960 1.00 93.44 163 GLU A N 1
ATOM 1286 C CA . GLU A 1 163 ? 4.376 -0.729 -18.165 1.00 93.44 163 GLU A CA 1
ATOM 1287 C C . GLU A 1 163 ? 3.362 0.258 -18.750 1.00 93.44 163 GLU A C 1
ATOM 1289 O O . GLU A 1 163 ? 2.176 0.250 -18.418 1.00 93.44 163 GLU A O 1
ATOM 1294 N N . ALA A 1 164 ? 3.844 1.153 -19.615 1.00 90.75 164 ALA A N 1
ATOM 1295 C CA . ALA A 1 164 ? 2.944 2.025 -20.351 1.00 90.75 164 ALA A CA 1
ATOM 1296 C C . ALA A 1 164 ? 2.222 1.202 -21.422 1.00 90.75 164 ALA A C 1
ATOM 1298 O O . ALA A 1 164 ? 2.853 0.715 -22.358 1.00 90.75 164 ALA A O 1
ATOM 1299 N N . VAL A 1 165 ? 0.902 1.104 -21.306 1.00 87.69 165 VAL A N 1
ATOM 1300 C CA . VAL A 1 165 ? 0.039 0.520 -22.333 1.00 87.69 165 VAL A CA 1
ATOM 1301 C C . VAL A 1 165 ? -0.795 1.649 -22.919 1.00 87.69 165 VAL A C 1
ATOM 1303 O O . VAL A 1 165 ? -1.527 2.329 -22.195 1.00 87.69 165 VAL A O 1
ATOM 1306 N N . ALA A 1 166 ? -0.643 1.892 -24.223 1.00 86.81 166 ALA A N 1
ATOM 1307 C CA . ALA A 1 166 ? -1.246 3.034 -24.902 1.00 86.81 166 ALA A CA 1
ATOM 1308 C C . ALA A 1 166 ? -2.766 3.083 -24.679 1.00 86.81 166 ALA A C 1
ATOM 1310 O O . ALA A 1 166 ? -3.478 2.130 -24.980 1.00 86.81 166 ALA A O 1
ATOM 1311 N N . GLY A 1 167 ? -3.252 4.199 -24.129 1.00 81.56 167 GLY A N 1
ATOM 1312 C CA . GLY A 1 167 ? -4.673 4.405 -23.832 1.00 81.56 167 GLY A CA 1
ATOM 1313 C C . GLY A 1 167 ? -5.214 3.653 -22.608 1.00 81.56 167 GLY A C 1
ATOM 1314 O O . GLY A 1 167 ? -6.380 3.845 -22.281 1.00 81.56 167 GLY A O 1
ATOM 1315 N N . ILE A 1 168 ? -4.399 2.843 -21.920 1.00 81.94 168 ILE A N 1
ATOM 1316 C CA . ILE A 1 168 ? -4.850 1.994 -20.804 1.00 81.94 168 ILE A CA 1
ATOM 1317 C C . ILE A 1 168 ? -4.117 2.338 -19.509 1.00 81.94 168 ILE A C 1
ATOM 1319 O O . ILE A 1 168 ? -4.744 2.620 -18.491 1.00 81.94 168 ILE A O 1
ATOM 1323 N N . THR A 1 169 ? -2.785 2.314 -19.509 1.00 81.75 169 THR A N 1
ATOM 1324 C CA . THR A 1 169 ? -1.993 2.452 -18.279 1.00 81.75 169 THR A CA 1
ATOM 1325 C C . THR A 1 169 ? -0.796 3.357 -18.507 1.00 81.75 169 THR A C 1
ATOM 1327 O O . THR A 1 169 ? -0.064 3.230 -19.486 1.00 81.75 169 THR A O 1
ATOM 1330 N N . VAL A 1 170 ? -0.584 4.284 -17.574 1.00 87.56 170 VAL A N 1
ATOM 1331 C CA . VAL A 1 170 ? 0.656 5.058 -17.488 1.00 87.56 170 VAL A CA 1
ATOM 1332 C C . VAL A 1 170 ? 1.678 4.226 -16.725 1.00 87.56 170 VAL A C 1
ATOM 1334 O O . VAL A 1 170 ? 1.342 3.661 -15.688 1.00 87.56 170 VAL A O 1
ATOM 1337 N N . LYS A 1 171 ? 2.924 4.198 -17.210 1.00 90.69 171 LYS A N 1
ATOM 1338 C CA . LYS A 1 171 ? 4.028 3.497 -16.545 1.00 90.69 171 LYS A CA 1
ATOM 1339 C C . LYS A 1 171 ? 4.114 3.882 -15.066 1.00 90.69 171 LYS A C 1
ATOM 1341 O O . LYS A 1 171 ? 4.199 5.069 -14.732 1.00 90.69 171 LYS A O 1
ATOM 1346 N N . ASP A 1 172 ? 4.164 2.884 -14.189 1.00 92.31 172 ASP A N 1
ATOM 1347 C CA . ASP A 1 172 ? 4.353 3.129 -12.765 1.00 92.31 172 ASP A CA 1
ATOM 1348 C C . ASP A 1 172 ? 5.767 3.667 -12.497 1.00 92.31 172 ASP A C 1
ATOM 1350 O O . ASP A 1 172 ? 6.768 3.231 -13.064 1.00 92.31 172 ASP A O 1
ATOM 1354 N N . HIS A 1 173 ? 5.861 4.616 -11.568 1.00 87.69 173 HIS A N 1
ATOM 1355 C CA . HIS A 1 173 ? 7.135 5.205 -11.145 1.00 87.69 173 HIS A CA 1
ATOM 1356 C C . HIS A 1 173 ? 8.108 4.205 -10.485 1.00 87.69 173 HIS A C 1
ATOM 1358 O O . HIS A 1 173 ? 9.302 4.487 -10.413 1.00 87.69 173 HIS A O 1
ATOM 1364 N N . SER A 1 174 ? 7.607 3.097 -9.928 1.00 91.31 174 SER A N 1
ATOM 1365 C CA . SER A 1 174 ? 8.404 2.048 -9.282 1.00 91.31 174 SER A CA 1
ATOM 1366 C C . SER A 1 174 ? 7.604 0.745 -9.142 1.00 91.31 174 SER A C 1
ATOM 1368 O O . SER A 1 174 ? 6.386 0.748 -9.325 1.00 91.31 174 SER A O 1
ATOM 1370 N N . CYS A 1 175 ? 8.297 -0.345 -8.793 1.00 93.88 175 CYS A N 1
ATOM 1371 C CA . CYS A 1 175 ? 7.732 -1.669 -8.489 1.00 93.88 175 CYS A CA 1
ATOM 1372 C C . CYS A 1 175 ? 7.725 -1.972 -6.972 1.00 93.88 175 CYS A C 1
ATOM 1374 O O . CYS A 1 175 ? 7.625 -3.116 -6.542 1.00 93.88 175 CYS A O 1
ATOM 1376 N N . VAL A 1 176 ? 7.871 -0.932 -6.139 1.00 93.00 176 VAL A N 1
ATOM 1377 C CA . VAL A 1 176 ? 8.218 -1.081 -4.718 1.00 93.00 176 VAL A CA 1
ATOM 1378 C C . VAL A 1 176 ? 7.125 -1.741 -3.869 1.00 93.00 176 VAL A C 1
ATOM 1380 O O . VAL A 1 176 ? 7.430 -2.352 -2.848 1.00 93.00 176 VAL A O 1
ATOM 1383 N N . ASP A 1 177 ? 5.864 -1.611 -4.281 1.00 94.25 177 ASP A N 1
ATOM 1384 C CA . ASP A 1 177 ? 4.717 -2.210 -3.594 1.00 94.25 177 ASP A CA 1
ATOM 1385 C C . ASP A 1 177 ? 4.643 -3.711 -3.891 1.00 94.25 177 ASP A C 1
ATOM 1387 O O . ASP A 1 177 ? 4.474 -4.513 -2.975 1.00 94.25 177 ASP A O 1
ATOM 1391 N N . ARG A 1 178 ? 4.869 -4.088 -5.155 1.00 94.62 178 ARG A N 1
ATOM 1392 C CA . ARG A 1 178 ? 4.960 -5.489 -5.573 1.00 94.62 178 ARG A CA 1
ATOM 1393 C C . ARG A 1 178 ? 6.163 -6.185 -4.945 1.00 94.62 178 ARG A C 1
ATOM 1395 O O . ARG A 1 178 ? 6.036 -7.297 -4.449 1.00 94.62 178 ARG A O 1
ATOM 1402 N N . ASP A 1 179 ? 7.318 -5.523 -4.936 1.00 94.62 179 ASP A N 1
ATOM 1403 C CA . ASP A 1 179 ? 8.539 -6.064 -4.336 1.00 94.62 179 ASP A CA 1
ATOM 1404 C C . ASP A 1 179 ? 8.396 -6.246 -2.818 1.00 94.62 179 ASP A C 1
ATOM 1406 O O . ASP A 1 179 ? 8.894 -7.225 -2.272 1.00 94.62 179 ASP A O 1
ATOM 1410 N N . PHE A 1 180 ? 7.689 -5.339 -2.133 1.00 93.50 180 PHE A N 1
ATOM 1411 C CA . PHE A 1 180 ? 7.346 -5.518 -0.721 1.00 93.50 180 PHE A CA 1
ATOM 1412 C C . PHE A 1 180 ? 6.480 -6.762 -0.506 1.00 93.50 180 PHE A C 1
ATOM 1414 O O . PHE A 1 180 ? 6.832 -7.602 0.316 1.00 93.50 180 PHE A O 1
ATOM 1421 N N . ALA A 1 181 ? 5.389 -6.903 -1.267 1.00 92.69 181 ALA A N 1
ATOM 1422 C CA . ALA A 1 181 ? 4.499 -8.057 -1.167 1.00 92.69 181 ALA A CA 1
ATOM 1423 C C . ALA A 1 181 ? 5.251 -9.373 -1.421 1.00 92.69 181 ALA A C 1
ATOM 1425 O O . ALA A 1 181 ? 5.138 -10.308 -0.633 1.00 92.69 181 ALA A O 1
ATOM 1426 N N . ALA A 1 182 ? 6.110 -9.405 -2.445 1.00 93.06 182 ALA A N 1
ATOM 1427 C CA . ALA A 1 182 ? 6.961 -10.552 -2.749 1.00 93.06 182 ALA A CA 1
ATOM 1428 C C . ALA A 1 182 ? 7.943 -10.888 -1.611 1.00 93.06 182 ALA A C 1
ATOM 1430 O O . ALA A 1 182 ? 8.139 -12.060 -1.311 1.00 93.06 182 ALA A O 1
ATOM 1431 N N . ASN A 1 183 ? 8.534 -9.881 -0.956 1.00 92.94 183 ASN A N 1
ATOM 1432 C CA . ASN A 1 183 ? 9.448 -10.097 0.171 1.00 92.94 183 ASN A CA 1
ATOM 1433 C C . ASN A 1 183 ? 8.741 -10.618 1.432 1.00 92.94 183 ASN A C 1
ATOM 1435 O O . ASN A 1 183 ? 9.383 -11.273 2.249 1.00 92.94 183 ASN A O 1
ATOM 1439 N N . VAL A 1 184 ? 7.453 -10.307 1.611 1.00 90.56 184 VAL A N 1
ATOM 1440 C CA . VAL A 1 184 ? 6.632 -10.855 2.705 1.00 90.56 184 VAL A CA 1
ATOM 1441 C C . VAL A 1 184 ? 6.088 -12.245 2.353 1.00 90.56 184 VAL A C 1
ATOM 1443 O O . VAL A 1 184 ? 5.925 -13.075 3.240 1.00 90.56 184 VAL A O 1
ATOM 1446 N N . GLY A 1 185 ? 5.831 -12.509 1.069 1.00 90.62 185 GLY A N 1
ATOM 1447 C CA . GLY A 1 185 ? 5.123 -13.705 0.604 1.00 90.62 185 GLY A CA 1
ATOM 1448 C C . GLY A 1 185 ? 3.612 -13.498 0.455 1.00 90.62 185 GLY A C 1
ATOM 1449 O O . GLY A 1 185 ? 2.856 -14.456 0.559 1.00 90.62 185 GLY A O 1
ATOM 1450 N N . LEU A 1 186 ? 3.169 -12.257 0.224 1.00 89.44 186 LEU A N 1
ATOM 1451 C CA . LEU A 1 186 ? 1.759 -11.908 0.036 1.00 89.44 186 LEU A CA 1
ATOM 1452 C C . LEU A 1 186 ? 1.368 -11.895 -1.452 1.00 89.44 186 LEU A C 1
ATOM 1454 O O . LEU A 1 186 ? 2.108 -11.332 -2.269 1.00 89.44 186 LEU A O 1
ATOM 1458 N N . PRO A 1 187 ? 0.172 -12.402 -1.806 1.00 92.31 187 PRO A N 1
ATOM 1459 C CA . PRO A 1 187 ? -0.505 -12.050 -3.050 1.00 92.31 187 PRO A CA 1
ATOM 1460 C C . PRO A 1 187 ? -0.556 -10.528 -3.246 1.00 92.31 187 PRO A C 1
ATOM 1462 O O . PRO A 1 187 ? -0.837 -9.775 -2.312 1.00 92.31 187 PRO A O 1
ATOM 1465 N N . PHE A 1 188 ? -0.275 -10.066 -4.465 1.00 93.62 188 PHE A N 1
ATOM 1466 C CA . PHE A 1 188 ? -0.237 -8.643 -4.803 1.00 93.62 188 PHE A CA 1
ATOM 1467 C C . PHE A 1 188 ? -1.289 -8.284 -5.847 1.00 93.62 188 PHE A C 1
ATOM 1469 O O . PHE A 1 188 ? -1.372 -8.943 -6.885 1.00 93.62 188 PHE A O 1
ATOM 1476 N N . HIS A 1 189 ? -1.983 -7.170 -5.621 1.00 94.38 189 HIS A N 1
ATOM 1477 C CA . HIS A 1 189 ? -2.899 -6.567 -6.584 1.00 94.38 189 HIS A CA 1
ATOM 1478 C C . HIS A 1 189 ? -2.623 -5.071 -6.757 1.00 94.38 189 HIS A C 1
ATOM 1480 O O . HIS A 1 189 ? -2.238 -4.365 -5.821 1.00 94.38 189 HIS A O 1
ATOM 1486 N N . THR A 1 190 ? -2.878 -4.544 -7.951 1.00 93.88 190 THR A N 1
ATOM 1487 C CA . THR A 1 190 ? -3.050 -3.098 -8.129 1.00 93.88 190 THR A CA 1
ATOM 1488 C C . THR A 1 190 ? -4.454 -2.654 -7.694 1.00 93.88 190 THR A C 1
ATOM 1490 O O . THR A 1 190 ? -5.370 -3.476 -7.625 1.00 93.88 190 THR A O 1
ATOM 1493 N N . PRO A 1 191 ? -4.674 -1.361 -7.386 1.00 92.44 191 PRO A N 1
ATOM 1494 C CA . PRO A 1 191 ? -6.002 -0.856 -7.038 1.00 92.44 191 PRO A CA 1
ATOM 1495 C C . PRO A 1 191 ? -7.045 -1.134 -8.124 1.00 92.44 191 PRO A C 1
ATOM 1497 O O . PRO A 1 191 ? -8.186 -1.460 -7.820 1.00 92.44 191 PRO A O 1
ATOM 1500 N N . GLU A 1 192 ? -6.647 -1.022 -9.388 1.00 92.75 192 GLU A N 1
ATOM 1501 C CA . GLU A 1 192 ? -7.486 -1.321 -10.541 1.00 92.75 192 GLU A CA 1
ATOM 1502 C C . GLU A 1 192 ? -7.850 -2.815 -10.614 1.00 92.75 192 GLU A C 1
ATOM 1504 O O . GLU A 1 192 ? -9.015 -3.146 -10.816 1.00 92.75 192 GLU A O 1
ATOM 1509 N N . GLU A 1 193 ? -6.893 -3.714 -10.373 1.00 93.56 193 GLU A N 1
ATOM 1510 C CA . GLU A 1 193 ? -7.151 -5.161 -10.304 1.00 93.56 193 GLU A CA 1
ATOM 1511 C C . GLU A 1 193 ? -8.098 -5.517 -9.149 1.00 93.56 193 GLU A C 1
ATOM 1513 O O . GLU A 1 193 ? -9.026 -6.297 -9.331 1.00 93.56 193 GLU A O 1
ATOM 1518 N N . TYR A 1 194 ? -7.896 -4.927 -7.968 1.00 92.75 194 TYR A N 1
ATOM 1519 C CA . TYR A 1 194 ? -8.635 -5.313 -6.764 1.00 92.75 194 TYR A CA 1
ATOM 1520 C C . TYR A 1 194 ? -10.021 -4.659 -6.647 1.00 92.75 194 TYR A C 1
ATOM 1522 O O . TYR A 1 194 ? -11.017 -5.330 -6.391 1.00 92.75 194 TYR A O 1
ATOM 1530 N N . PHE A 1 195 ? -10.110 -3.336 -6.817 1.00 91.44 195 PHE A N 1
ATOM 1531 C CA . PHE A 1 195 ? -11.351 -2.587 -6.571 1.00 91.44 195 PHE A CA 1
ATOM 1532 C C . PHE A 1 195 ? -12.251 -2.460 -7.798 1.00 91.44 195 PHE A C 1
ATOM 1534 O O . PHE A 1 195 ? -13.425 -2.110 -7.638 1.00 91.44 195 PHE A O 1
ATOM 1541 N N . LEU A 1 196 ? -11.695 -2.646 -9.000 1.00 92.12 196 LEU A N 1
ATOM 1542 C CA . LEU A 1 196 ? -12.411 -2.528 -10.273 1.00 92.12 196 LEU A CA 1
ATOM 1543 C C . LEU A 1 196 ? -12.443 -3.843 -11.056 1.00 92.12 196 LEU A C 1
ATOM 1545 O O . LEU A 1 196 ? -12.990 -3.854 -12.156 1.00 92.12 196 LEU A O 1
ATOM 1549 N N . GLU A 1 197 ? -11.839 -4.910 -10.520 1.00 92.88 197 GLU A N 1
ATOM 1550 C CA . GLU A 1 197 ? -11.789 -6.241 -11.143 1.00 92.88 197 GLU A CA 1
ATOM 1551 C C . GLU A 1 197 ? -11.214 -6.200 -12.572 1.00 92.88 197 GLU A C 1
ATOM 1553 O O . GLU A 1 197 ? -11.588 -6.974 -13.455 1.00 92.88 197 GLU A O 1
ATOM 1558 N N . GLN A 1 198 ? -10.294 -5.262 -12.821 1.00 92.69 198 GLN A N 1
ATOM 1559 C CA . GLN A 1 198 ? -9.627 -5.143 -14.113 1.00 92.69 198 GLN A CA 1
ATOM 1560 C C . GLN A 1 198 ? -8.588 -6.255 -14.308 1.00 92.69 198 GLN A C 1
ATOM 1562 O O . GLN A 1 198 ? -7.984 -6.723 -13.340 1.00 92.69 198 GLN A O 1
ATOM 1567 N N . PRO A 1 199 ? -8.325 -6.661 -15.563 1.00 92.44 199 PRO A N 1
ATOM 1568 C CA . PRO A 1 199 ? -7.295 -7.646 -15.845 1.00 92.44 199 PRO A CA 1
ATOM 1569 C C . PRO A 1 199 ? -5.909 -7.123 -15.458 1.00 92.44 199 PRO A C 1
ATOM 1571 O O . PRO A 1 199 ? -5.598 -5.939 -15.635 1.00 92.44 199 PRO A O 1
ATOM 1574 N N . VAL A 1 200 ? -5.067 -8.046 -14.989 1.00 92.88 200 VAL A N 1
ATOM 1575 C CA . VAL A 1 200 ? -3.668 -7.778 -14.646 1.00 92.88 200 VAL A CA 1
ATOM 1576 C C . VAL A 1 200 ? -2.948 -7.175 -15.847 1.00 92.88 200 VAL A C 1
ATOM 1578 O O . VAL A 1 200 ? -2.983 -7.717 -16.953 1.00 92.88 200 VAL A O 1
ATOM 1581 N N . GLN A 1 201 ? -2.279 -6.048 -15.617 1.00 91.62 201 GLN A N 1
ATOM 1582 C CA . GLN A 1 201 ? -1.489 -5.375 -16.643 1.00 91.62 201 GLN A CA 1
ATOM 1583 C C . GLN A 1 201 ? -0.037 -5.880 -16.645 1.00 91.62 201 GLN A C 1
ATOM 1585 O O . GLN A 1 201 ? 0.484 -6.249 -15.586 1.00 91.62 201 GLN A O 1
ATOM 1590 N N . PRO A 1 202 ? 0.654 -5.852 -17.802 1.00 92.88 202 PRO A N 1
ATOM 1591 C CA . PRO A 1 202 ? 2.078 -6.162 -17.869 1.00 92.88 202 PRO A CA 1
ATOM 1592 C C . PRO A 1 202 ? 2.892 -5.285 -16.915 1.00 92.88 202 PRO A C 1
ATOM 1594 O O . PRO A 1 202 ? 2.654 -4.078 -16.788 1.00 92.88 202 PRO A O 1
ATOM 1597 N N . PHE A 1 203 ? 3.868 -5.890 -16.245 1.00 93.50 203 PHE A N 1
ATOM 1598 C CA . PHE A 1 203 ? 4.753 -5.202 -15.315 1.00 93.50 203 PHE A CA 1
ATOM 1599 C C . PHE A 1 203 ? 6.188 -5.692 -15.458 1.00 93.50 203 PHE A C 1
ATOM 1601 O O . PHE A 1 203 ? 6.446 -6.827 -15.856 1.00 93.50 203 PHE A O 1
ATOM 1608 N N . VAL A 1 204 ? 7.124 -4.838 -15.052 1.00 90.44 204 VAL A N 1
ATOM 1609 C CA . VAL A 1 204 ? 8.549 -5.158 -15.011 1.00 90.44 204 VAL A CA 1
ATOM 1610 C C . VAL A 1 204 ? 9.085 -4.878 -13.615 1.00 90.44 204 VAL A C 1
ATOM 1612 O O . VAL A 1 204 ? 8.886 -3.803 -13.041 1.00 90.44 204 VAL A O 1
ATOM 1615 N N . ARG A 1 205 ? 9.799 -5.857 -13.057 1.00 90.06 205 ARG A N 1
ATOM 1616 C CA . ARG A 1 205 ? 10.602 -5.668 -11.845 1.00 90.06 205 ARG A CA 1
ATOM 1617 C C . ARG A 1 205 ? 11.976 -5.152 -12.251 1.00 90.06 205 ARG A C 1
ATOM 1619 O O . ARG A 1 205 ? 12.586 -5.676 -13.176 1.00 90.06 205 ARG A O 1
ATOM 1626 N N . GLY A 1 206 ? 12.471 -4.129 -11.554 1.00 83.00 206 GLY A N 1
ATOM 1627 C CA . GLY A 1 206 ? 13.821 -3.609 -11.806 1.00 83.00 206 GLY A CA 1
ATOM 1628 C C . GLY A 1 206 ? 14.913 -4.624 -11.455 1.00 83.00 206 GLY A C 1
ATOM 1629 O O . GLY A 1 206 ? 15.960 -4.649 -12.094 1.00 83.00 206 GLY A O 1
ATOM 1630 N N . PHE A 1 207 ? 14.649 -5.475 -10.461 1.00 83.25 207 PHE A N 1
ATOM 1631 C CA . PHE A 1 207 ? 15.491 -6.597 -10.072 1.00 83.25 207 PHE A CA 1
ATOM 1632 C C . PHE A 1 207 ? 14.620 -7.709 -9.482 1.00 83.25 207 PHE A C 1
ATOM 1634 O O . PHE A 1 207 ? 13.775 -7.439 -8.629 1.00 83.25 207 PHE A O 1
ATOM 1641 N N . ASP A 1 208 ? 14.839 -8.946 -9.927 1.00 85.06 208 ASP A N 1
ATOM 1642 C CA . ASP A 1 208 ? 14.202 -10.138 -9.371 1.00 85.06 208 ASP A CA 1
ATOM 1643 C C . ASP A 1 208 ? 15.284 -11.086 -8.821 1.00 85.06 208 ASP A C 1
ATOM 1645 O O . ASP A 1 208 ? 16.028 -11.683 -9.612 1.00 85.06 208 ASP A O 1
ATOM 1649 N N . PRO A 1 209 ? 15.401 -11.221 -7.485 1.00 84.44 209 PRO A N 1
ATOM 1650 C CA . PRO A 1 209 ? 16.387 -12.103 -6.871 1.00 84.44 209 PRO A CA 1
ATOM 1651 C C . PRO A 1 209 ? 16.241 -13.562 -7.312 1.00 84.44 209 PRO A C 1
ATOM 1653 O O . PRO A 1 209 ? 17.250 -14.230 -7.522 1.00 84.44 209 PRO A O 1
ATOM 1656 N N . THR A 1 210 ? 15.012 -14.052 -7.493 1.00 84.12 210 THR A N 1
ATOM 1657 C CA . THR A 1 210 ? 14.748 -15.451 -7.851 1.00 84.12 210 THR A CA 1
ATOM 1658 C C . THR A 1 210 ? 15.250 -15.741 -9.259 1.00 84.12 210 THR A C 1
ATOM 1660 O O . THR A 1 210 ? 15.967 -16.716 -9.479 1.00 84.12 210 THR A O 1
ATOM 1663 N N . THR A 1 211 ? 14.975 -14.839 -10.203 1.00 86.50 211 THR A N 1
ATOM 1664 C CA . THR A 1 211 ? 15.498 -14.936 -11.574 1.00 86.50 211 THR A CA 1
ATOM 1665 C C . THR A 1 211 ? 17.024 -14.877 -11.599 1.00 86.50 211 THR A C 1
ATOM 1667 O O . THR A 1 211 ? 17.663 -15.623 -12.340 1.00 86.50 211 THR A O 1
ATOM 1670 N N . TYR A 1 212 ? 17.626 -14.009 -10.780 1.00 86.12 212 TYR A N 1
ATOM 1671 C CA . TYR A 1 212 ? 19.080 -13.901 -10.687 1.00 86.12 212 TYR A CA 1
ATOM 1672 C C . TYR A 1 212 ? 19.719 -15.189 -10.151 1.00 86.12 212 TYR A C 1
ATOM 1674 O O . TYR A 1 212 ? 20.653 -15.704 -10.764 1.00 86.12 212 TYR A O 1
ATOM 1682 N N . VAL A 1 213 ? 19.200 -15.735 -9.047 1.00 88.69 213 VAL A N 1
ATOM 1683 C CA . VAL A 1 213 ? 19.713 -16.973 -8.438 1.00 88.69 213 VAL A CA 1
ATOM 1684 C C . VAL A 1 213 ? 19.573 -18.155 -9.395 1.00 88.69 213 VAL A C 1
ATOM 1686 O O . VAL A 1 213 ? 20.539 -18.894 -9.577 1.00 88.69 213 VAL A O 1
ATOM 1689 N N . ASN A 1 214 ? 18.428 -18.294 -10.068 1.00 87.81 214 ASN A N 1
ATOM 1690 C CA . ASN A 1 214 ? 18.211 -19.367 -11.042 1.00 87.81 214 ASN A CA 1
ATOM 1691 C C . ASN A 1 214 ? 19.199 -19.277 -12.210 1.00 87.81 214 ASN A C 1
ATOM 1693 O O . ASN A 1 214 ? 19.834 -20.268 -12.557 1.00 87.81 214 ASN A O 1
ATOM 1697 N N . LYS A 1 215 ? 19.426 -18.071 -12.745 1.00 85.88 215 LYS A N 1
ATOM 1698 C CA . LYS A 1 215 ? 20.410 -17.850 -13.813 1.00 85.88 215 LYS A CA 1
ATOM 1699 C C . LYS A 1 215 ? 21.833 -18.225 -13.381 1.00 85.88 215 LYS A C 1
ATOM 1701 O O . LYS A 1 215 ? 22.587 -18.808 -14.161 1.00 85.88 215 LYS A O 1
ATOM 1706 N N . VAL A 1 216 ? 22.213 -17.896 -12.145 1.00 84.50 216 VAL A N 1
ATOM 1707 C CA . VAL A 1 216 ? 23.519 -18.279 -11.584 1.00 84.50 216 VAL A CA 1
ATOM 1708 C C . VAL A 1 216 ? 23.618 -19.800 -11.432 1.00 84.50 216 VAL A C 1
ATOM 1710 O O . VAL A 1 216 ? 24.636 -20.380 -11.821 1.00 84.50 216 VAL A O 1
ATOM 1713 N N . ALA A 1 217 ? 22.564 -20.455 -10.944 1.00 81.75 217 ALA A N 1
ATOM 1714 C CA . ALA A 1 217 ? 22.513 -21.909 -10.814 1.00 81.75 217 ALA A CA 1
ATOM 1715 C C . ALA A 1 217 ? 22.659 -22.611 -12.178 1.00 81.75 217 ALA A C 1
ATOM 1717 O O . ALA A 1 217 ? 23.540 -23.454 -12.336 1.00 81.75 217 ALA A O 1
ATOM 1718 N N . GLU A 1 218 ? 21.900 -22.190 -13.192 1.00 81.88 218 GLU A N 1
ATOM 1719 C CA . GLU A 1 218 ? 21.959 -22.732 -14.561 1.00 81.88 218 GLU A CA 1
ATOM 1720 C C . GLU A 1 218 ? 23.343 -22.561 -15.211 1.00 81.88 218 GLU A C 1
ATOM 1722 O O . GLU A 1 218 ? 23.867 -23.479 -15.854 1.00 81.88 218 GLU A O 1
ATOM 1727 N N . SER A 1 219 ? 23.978 -21.401 -15.008 1.00 74.00 219 SER A N 1
ATOM 1728 C CA . SER A 1 219 ? 25.334 -21.147 -15.511 1.00 74.00 219 SER A CA 1
ATOM 1729 C C . SER A 1 219 ? 26.398 -22.018 -14.831 1.00 74.00 219 SER A C 1
ATOM 1731 O O . SER A 1 219 ? 27.370 -22.414 -15.472 1.00 74.00 219 SER A O 1
ATOM 1733 N N . SER A 1 220 ? 26.184 -22.375 -13.560 1.00 68.25 220 SER A N 1
ATOM 1734 C CA . SER A 1 220 ? 27.090 -23.237 -12.795 1.00 68.25 220 SER A CA 1
ATOM 1735 C C . SER A 1 220 ? 26.954 -24.706 -13.207 1.00 68.25 220 SER A C 1
ATOM 1737 O O . SER A 1 220 ? 27.959 -25.397 -13.343 1.00 68.25 220 SER A O 1
ATOM 1739 N N . THR A 1 221 ? 25.733 -25.178 -13.487 1.00 59.81 221 THR A N 1
ATOM 1740 C CA . THR A 1 221 ? 25.483 -26.551 -13.962 1.00 59.81 221 THR A CA 1
ATOM 1741 C C . THR A 1 221 ? 26.040 -26.789 -15.367 1.00 59.81 221 THR A C 1
ATOM 1743 O O . THR A 1 221 ? 26.586 -27.854 -15.641 1.00 59.81 221 THR A O 1
ATOM 1746 N N . SER A 1 222 ? 25.982 -25.781 -16.242 1.00 57.59 222 SER A N 1
ATOM 1747 C CA . SER A 1 222 ? 26.494 -25.876 -17.618 1.00 57.59 222 SER A CA 1
ATOM 1748 C C . SER A 1 222 ? 28.026 -25.991 -17.690 1.00 57.59 222 SER A C 1
ATOM 1750 O O . SER A 1 222 ? 28.564 -26.557 -18.642 1.00 57.59 222 SER A O 1
ATOM 1752 N N . ALA A 1 223 ? 28.739 -25.479 -16.680 1.00 54.69 223 ALA A N 1
ATOM 1753 C CA . ALA A 1 223 ? 30.199 -25.529 -16.607 1.00 54.69 223 ALA A CA 1
ATOM 1754 C C . ALA A 1 223 ? 30.747 -26.902 -16.163 1.00 54.69 223 ALA A C 1
ATOM 1756 O O . ALA A 1 223 ? 31.914 -27.198 -16.413 1.00 54.69 223 ALA A O 1
ATOM 1757 N N . SER A 1 224 ? 29.930 -27.756 -15.536 1.00 52.41 224 SER A N 1
ATOM 1758 C CA . SER A 1 224 ? 30.368 -29.057 -15.002 1.00 52.41 224 SER A CA 1
ATOM 1759 C C . SER A 1 224 ? 30.266 -30.225 -15.995 1.00 52.41 224 SER A C 1
ATOM 1761 O O . SER A 1 224 ? 30.772 -31.304 -15.712 1.00 52.41 224 SER A O 1
ATOM 1763 N N . THR A 1 225 ? 29.656 -30.034 -17.169 1.00 48.41 225 THR A N 1
ATOM 1764 C CA . THR A 1 225 ? 29.421 -31.097 -18.174 1.00 48.41 225 THR A CA 1
ATOM 1765 C C . THR A 1 225 ? 30.511 -31.253 -19.246 1.00 48.41 225 THR A C 1
ATOM 1767 O O . THR A 1 225 ? 30.315 -31.994 -20.204 1.00 48.41 225 THR A O 1
ATOM 1770 N N . LEU A 1 226 ? 31.665 -30.586 -19.117 1.00 48.31 226 LEU A N 1
ATOM 1771 C CA . LEU A 1 226 ? 32.718 -30.567 -20.153 1.00 48.31 226 LEU A CA 1
ATOM 1772 C C . LEU A 1 226 ? 34.013 -31.324 -19.803 1.00 48.31 226 LEU A C 1
ATOM 1774 O O . LEU A 1 226 ? 35.001 -31.197 -20.522 1.00 48.31 226 LEU A O 1
ATOM 1778 N N . SER A 1 227 ? 34.026 -32.151 -18.757 1.00 51.88 227 SER A N 1
ATOM 1779 C CA . SER A 1 227 ? 35.203 -32.950 -18.390 1.00 51.88 227 SER A CA 1
ATOM 1780 C C . SER A 1 227 ? 34.879 -34.434 -18.226 1.00 51.88 227 SER A C 1
ATOM 1782 O O . SER A 1 227 ? 35.017 -34.968 -17.132 1.00 51.88 227 SER A O 1
ATOM 1784 N N . ASP A 1 228 ? 34.453 -35.097 -19.303 1.00 54.59 228 ASP A N 1
ATOM 1785 C CA . ASP A 1 228 ? 34.648 -36.548 -19.416 1.00 54.59 228 ASP A CA 1
ATOM 1786 C C . ASP A 1 228 ? 34.673 -37.005 -20.885 1.00 54.59 228 ASP A C 1
ATOM 1788 O O . ASP A 1 228 ? 33.703 -37.509 -21.445 1.00 54.59 228 ASP A O 1
ATOM 1792 N N . GLN A 1 229 ? 35.805 -36.770 -21.551 1.00 46.12 229 GLN A N 1
ATOM 1793 C CA . GLN A 1 229 ? 36.213 -37.563 -22.711 1.00 46.12 229 GLN A CA 1
ATOM 1794 C C . GLN A 1 229 ? 37.703 -37.883 -22.570 1.00 46.12 229 GLN A C 1
ATOM 1796 O O . GLN A 1 229 ? 38.565 -37.128 -23.018 1.00 46.12 229 GLN A O 1
ATOM 1801 N N . GLN A 1 230 ? 38.014 -39.010 -21.925 1.00 49.53 230 GLN A N 1
ATOM 1802 C CA . GLN A 1 230 ? 39.294 -39.683 -22.136 1.00 49.53 230 GLN A CA 1
ATOM 1803 C C . GLN A 1 230 ? 39.263 -40.406 -23.493 1.00 49.53 230 GLN A C 1
ATOM 1805 O O . GLN A 1 230 ? 38.350 -41.200 -23.726 1.00 49.53 230 GLN A O 1
ATOM 1810 N N . PRO A 1 231 ? 40.257 -40.217 -24.376 1.00 55.62 231 PRO A N 1
ATOM 1811 C CA . PRO A 1 231 ? 40.429 -41.097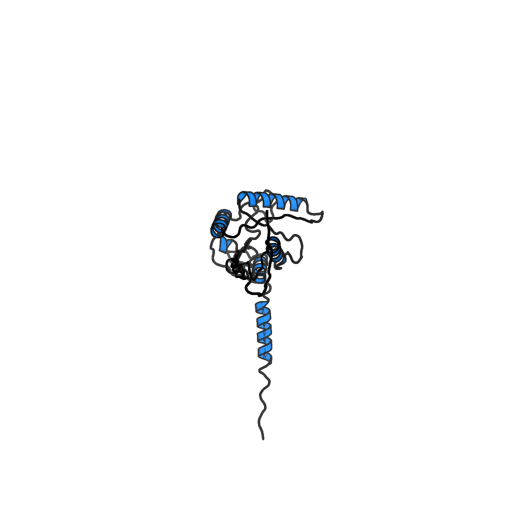 -25.519 1.00 55.62 231 PRO A CA 1
ATOM 1812 C C . PRO A 1 231 ? 41.136 -42.388 -25.084 1.00 55.62 231 PRO A C 1
ATOM 1814 O O . PRO A 1 231 ? 42.247 -42.371 -24.551 1.00 55.62 231 PRO A O 1
ATOM 1817 N N . HIS A 1 232 ? 40.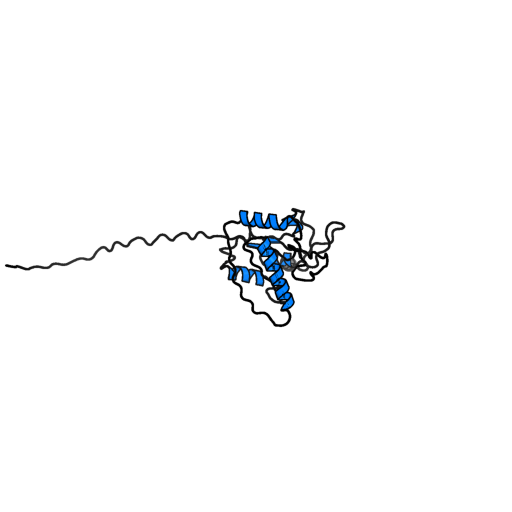475 -43.517 -25.330 1.00 47.47 232 HIS A N 1
ATOM 1818 C CA . HIS A 1 232 ? 41.071 -44.846 -25.285 1.00 47.47 232 HIS A CA 1
ATOM 1819 C C . HIS A 1 232 ? 42.108 -45.011 -26.409 1.00 47.47 232 HIS A C 1
ATOM 1821 O O . HIS A 1 232 ? 41.766 -44.892 -27.579 1.00 47.47 232 HIS A O 1
ATOM 1827 N N . GLY A 1 233 ? 43.339 -45.343 -26.011 1.00 50.59 233 GLY A N 1
ATOM 1828 C CA . GLY A 1 233 ? 44.139 -46.458 -26.533 1.00 50.59 233 GLY A CA 1
ATOM 1829 C C . GLY A 1 233 ? 44.606 -46.459 -27.994 1.00 50.59 233 GLY A C 1
ATOM 1830 O O . GLY A 1 233 ? 43.807 -46.625 -28.908 1.00 50.59 233 GLY A O 1
ATOM 1831 N N . THR A 1 234 ? 45.930 -46.503 -28.155 1.00 47.75 234 THR A N 1
ATOM 1832 C CA . THR A 1 234 ? 46.640 -47.503 -28.982 1.00 47.75 234 THR A CA 1
ATOM 1833 C C . THR A 1 234 ? 47.968 -47.828 -28.324 1.00 47.75 234 THR A C 1
ATOM 1835 O O . THR A 1 234 ? 48.608 -46.863 -27.848 1.00 47.75 234 THR A O 1
#

Radius of gyration: 30.54 Å; chains: 1; bounding box: 65×72×114 Å